Protein AF-A0A673GXU9-F1 (afdb_monomer_lite)

Structure (mmCIF, N/CA/C/O backbone):
data_AF-A0A673GXU9-F1
#
_entry.id   AF-A0A673GXU9-F1
#
loop_
_atom_site.group_PDB
_atom_site.id
_atom_site.type_symbol
_atom_site.label_atom_id
_atom_site.label_alt_id
_atom_site.label_comp_id
_atom_site.label_asym_id
_atom_site.label_entity_id
_atom_site.label_seq_id
_atom_site.pdbx_PDB_ins_code
_atom_site.Cartn_x
_atom_site.Cartn_y
_atom_site.Cartn_z
_atom_site.occupancy
_atom_site.B_iso_or_equiv
_atom_site.auth_seq_id
_atom_site.auth_comp_id
_atom_site.auth_asym_id
_atom_site.auth_atom_id
_atom_site.pdbx_PDB_model_num
ATOM 1 N N . MET A 1 1 ? -11.786 56.679 38.961 1.00 73.12 1 MET A N 1
ATOM 2 C CA . MET A 1 1 ? -10.477 55.995 38.884 1.00 73.12 1 MET A CA 1
ATOM 3 C C . MET A 1 1 ? -10.637 54.474 38.947 1.00 73.12 1 MET A C 1
ATOM 5 O O . MET A 1 1 ? -10.490 53.847 37.913 1.00 73.12 1 MET A O 1
ATOM 9 N N . LEU A 1 2 ? -11.051 53.875 40.074 1.00 77.88 2 LEU A N 1
ATOM 10 C CA . LEU A 1 2 ? -11.226 52.410 40.195 1.00 77.88 2 LEU A CA 1
ATOM 11 C C . LEU A 1 2 ? -12.174 51.793 39.146 1.00 77.88 2 LEU A C 1
ATOM 13 O O . LEU A 1 2 ? -11.865 50.764 38.560 1.00 77.88 2 LEU A O 1
ATOM 17 N N . GLN A 1 3 ? -13.306 52.445 38.867 1.00 79.56 3 GLN A N 1
ATOM 18 C CA . GLN A 1 3 ? -14.264 51.979 37.854 1.00 79.56 3 GLN A CA 1
ATOM 19 C C . GLN A 1 3 ? -13.670 51.924 36.438 1.00 79.56 3 GLN A C 1
ATOM 21 O O . GLN A 1 3 ? -14.044 51.054 35.662 1.00 79.56 3 GLN A O 1
ATOM 26 N N . GLN A 1 4 ? -12.727 52.815 36.118 1.00 81.62 4 GLN A N 1
ATOM 27 C CA . GLN A 1 4 ? -12.068 52.853 34.811 1.00 81.62 4 GLN A CA 1
ATOM 28 C C . GLN A 1 4 ? -11.072 51.694 34.667 1.00 81.62 4 GLN A C 1
ATOM 30 O O . GLN A 1 4 ? -11.097 50.987 33.670 1.00 81.62 4 GLN A O 1
ATOM 35 N N . ILE A 1 5 ? -10.312 51.393 35.725 1.00 83.75 5 ILE A N 1
ATOM 36 C CA . ILE A 1 5 ? -9.414 50.225 35.779 1.00 83.75 5 ILE A CA 1
ATOM 37 C C . ILE A 1 5 ? -10.197 48.906 35.669 1.00 83.75 5 ILE A C 1
ATOM 39 O O . ILE A 1 5 ? -9.748 47.976 35.008 1.00 83.75 5 ILE A O 1
ATOM 43 N N . LEU A 1 6 ? -11.382 48.809 36.281 1.00 82.19 6 LEU A N 1
ATOM 44 C CA . LEU A 1 6 ? -12.238 47.620 36.157 1.00 82.19 6 LEU A CA 1
ATOM 45 C C . LEU A 1 6 ? -12.873 47.488 34.763 1.00 82.19 6 LEU A C 1
ATOM 47 O O . LEU A 1 6 ? -13.145 46.372 34.326 1.00 82.19 6 LEU A O 1
ATOM 51 N N . ALA A 1 7 ? -13.094 48.597 34.051 1.00 83.00 7 ALA A N 1
ATOM 52 C CA . ALA A 1 7 ? -13.542 48.578 32.660 1.00 83.00 7 ALA A CA 1
ATOM 53 C C . ALA A 1 7 ? -12.416 48.113 31.716 1.00 83.00 7 ALA A C 1
ATOM 55 O O . ALA A 1 7 ? -12.618 47.188 30.923 1.00 83.00 7 ALA A O 1
ATOM 56 N N . ASP A 1 8 ? -11.218 48.671 31.876 1.00 83.88 8 ASP A N 1
ATOM 57 C CA . ASP A 1 8 ? -10.082 48.418 30.985 1.00 83.88 8 ASP A CA 1
ATOM 58 C C . ASP A 1 8 ? -9.282 47.160 31.373 1.00 83.88 8 ASP A C 1
ATOM 60 O O . ASP A 1 8 ? -8.508 46.638 30.574 1.00 83.88 8 ASP A O 1
ATOM 64 N N . MET A 1 9 ? -9.489 46.629 32.586 1.00 86.69 9 MET A N 1
ATOM 65 C CA . MET A 1 9 ? -8.759 45.495 33.174 1.00 86.69 9 MET A CA 1
ATOM 66 C C . MET A 1 9 ? -7.232 45.688 33.243 1.00 86.69 9 MET A C 1
ATOM 68 O O . MET A 1 9 ? -6.493 44.722 33.447 1.00 86.69 9 MET A O 1
ATOM 72 N N . TYR A 1 10 ? -6.763 46.929 33.119 1.00 85.75 10 TYR A N 1
ATOM 73 C CA . TYR A 1 10 ? -5.356 47.308 33.087 1.00 85.75 10 TYR A CA 1
ATOM 74 C C . TYR A 1 10 ? -5.085 48.446 34.075 1.00 85.75 10 TYR A C 1
ATOM 76 O O . TYR A 1 10 ? -5.893 49.364 34.216 1.00 85.75 10 TYR A O 1
ATOM 84 N N . ILE A 1 11 ? -3.941 48.380 34.758 1.00 86.50 11 ILE A N 1
ATOM 85 C CA . ILE A 1 11 ? -3.460 49.424 35.665 1.00 86.50 11 ILE A CA 1
ATOM 86 C C . ILE A 1 11 ? -1.994 49.734 35.363 1.00 86.50 11 ILE A C 1
ATOM 88 O O . ILE A 1 11 ? -1.182 48.822 35.195 1.00 86.50 11 ILE A O 1
ATOM 92 N N . GLU A 1 12 ? -1.659 51.022 35.303 1.00 87.00 12 GLU A N 1
ATOM 93 C CA . GLU A 1 12 ? -0.281 51.481 35.133 1.00 87.00 12 GLU A CA 1
ATOM 94 C C . GLU A 1 12 ? 0.564 51.130 36.375 1.00 87.00 12 GLU A C 1
ATOM 96 O O . GLU A 1 12 ? 0.100 51.296 37.509 1.00 87.00 12 GLU A O 1
ATOM 101 N N . PRO A 1 13 ? 1.807 50.649 36.197 1.00 84.62 13 PRO A N 1
ATOM 102 C CA . PRO A 1 13 ? 2.624 50.137 37.297 1.00 84.62 13 PRO A CA 1
ATOM 103 C C . PRO A 1 13 ? 2.975 51.209 38.339 1.00 84.62 13 PRO A C 1
ATOM 105 O O . PRO A 1 13 ? 3.024 50.896 39.526 1.00 84.62 13 PRO A O 1
ATOM 108 N N . GLU A 1 14 ? 3.156 52.466 37.927 1.00 83.69 14 GLU A N 1
ATOM 109 C CA . GLU A 1 14 ? 3.454 53.592 38.825 1.00 83.69 14 GLU A CA 1
ATOM 110 C C . GLU A 1 14 ? 2.279 53.854 39.786 1.00 83.69 14 GLU A C 1
ATOM 112 O O . GLU A 1 14 ? 2.455 53.835 41.005 1.00 83.69 14 GLU A O 1
ATOM 117 N N . LEU A 1 15 ? 1.052 53.918 39.255 1.00 81.62 15 LEU A N 1
ATOM 118 C CA . LEU A 1 15 ? -0.183 54.084 40.034 1.00 81.62 15 LEU A CA 1
ATOM 119 C C . LEU A 1 15 ? -0.487 52.892 40.948 1.00 81.62 15 LEU A C 1
ATOM 121 O O . LEU A 1 15 ? -1.069 53.056 42.021 1.00 81.62 15 LEU A O 1
ATOM 125 N N . LEU A 1 16 ? -0.093 51.680 40.545 1.00 83.25 16 LEU A N 1
ATOM 126 C CA . LEU A 1 16 ? -0.206 50.512 41.408 1.00 83.25 16 LEU A CA 1
ATOM 127 C C . LEU A 1 16 ? 0.744 50.632 42.604 1.00 83.25 16 LEU A C 1
ATOM 129 O O . LEU A 1 16 ? 0.350 50.273 43.707 1.00 83.25 16 LEU A O 1
ATOM 133 N N . THR A 1 17 ? 1.972 51.134 42.430 1.00 83.62 17 THR A N 1
ATOM 134 C CA . THR A 1 17 ? 2.951 51.216 43.531 1.00 83.62 17 THR A CA 1
ATOM 135 C C . THR A 1 17 ? 2.585 52.227 44.612 1.00 83.62 17 THR A C 1
ATOM 137 O O . THR A 1 17 ? 2.796 51.933 45.789 1.00 83.62 17 THR A O 1
ATOM 140 N N . GLU A 1 18 ? 1.971 53.345 44.227 1.00 85.88 18 GLU A N 1
ATOM 141 C CA . GLU A 1 18 ? 1.514 54.406 45.133 1.00 85.88 18 GLU A CA 1
ATOM 142 C C . GLU A 1 18 ? 0.301 53.997 45.985 1.00 85.88 18 GLU A C 1
ATOM 144 O O . GLU A 1 18 ? 0.006 54.621 47.005 1.00 85.88 18 GLU A O 1
ATOM 149 N N . LEU A 1 19 ? -0.400 52.931 45.589 1.00 84.06 19 LEU A N 1
ATOM 150 C CA . LEU A 1 19 ? -1.587 52.445 46.276 1.00 84.06 19 LEU A CA 1
ATOM 151 C C . LEU A 1 19 ? -1.219 51.665 47.554 1.00 84.06 19 LEU A C 1
ATOM 153 O O . LEU A 1 19 ? -0.296 50.842 47.559 1.00 84.06 19 LEU A O 1
ATOM 157 N N . ASN A 1 20 ? -1.969 51.884 48.641 1.00 89.44 20 ASN A N 1
ATOM 158 C CA . ASN A 1 20 ? -1.768 51.153 49.894 1.00 89.44 20 ASN A CA 1
ATOM 159 C C . ASN A 1 20 ? -2.029 49.643 49.705 1.00 89.44 20 ASN A C 1
ATOM 161 O O . ASN A 1 20 ? -2.822 49.243 48.851 1.00 89.44 20 ASN A O 1
ATOM 165 N N . GLU A 1 21 ? -1.407 48.793 50.522 1.00 88.56 21 GLU A N 1
ATOM 166 C CA . GLU A 1 21 ? -1.501 47.328 50.403 1.00 88.56 21 GLU A CA 1
ATOM 167 C C . GLU A 1 21 ? -2.952 46.820 50.501 1.00 88.56 21 GLU A C 1
ATOM 169 O O . GLU A 1 21 ? -3.392 46.006 49.693 1.00 88.56 21 GLU A O 1
ATOM 174 N N . GLU A 1 22 ? -3.750 47.383 51.409 1.00 87.81 22 GLU A N 1
ATOM 175 C CA . GLU A 1 22 ? -5.177 47.047 51.541 1.00 87.81 22 GLU A CA 1
ATOM 176 C C . GLU A 1 22 ? -5.980 47.403 50.279 1.00 87.81 22 GLU A C 1
ATOM 178 O O . GLU A 1 22 ? -6.849 46.656 49.827 1.00 87.81 22 GLU A O 1
ATOM 183 N N . GLN A 1 23 ? -5.664 48.542 49.665 1.00 86.31 23 GLN A N 1
ATOM 184 C CA . GLN A 1 23 ? -6.329 49.012 48.453 1.00 86.31 23 GLN A CA 1
ATOM 185 C C . GLN A 1 23 ? -5.932 48.166 47.231 1.00 86.31 23 GLN A C 1
ATOM 187 O O . GLN A 1 23 ? -6.786 47.892 46.385 1.00 86.31 23 GLN A O 1
ATOM 192 N N . LYS A 1 24 ? -4.680 47.688 47.162 1.00 89.19 24 LYS A N 1
ATOM 193 C CA . LYS A 1 24 ? -4.222 46.718 46.151 1.00 89.19 24 LYS A CA 1
ATOM 194 C C . LYS A 1 24 ? -4.979 45.401 46.260 1.00 89.19 24 LYS A C 1
ATOM 196 O O . LYS A 1 24 ? -5.466 44.889 45.255 1.00 89.19 24 LYS A O 1
ATOM 201 N N . GLN A 1 25 ? -5.127 44.875 47.475 1.00 87.44 25 GLN A N 1
ATOM 202 C CA . GLN A 1 25 ? -5.862 43.633 47.708 1.00 87.44 25 GLN A CA 1
ATOM 203 C C . GLN A 1 25 ? -7.318 43.757 47.244 1.00 87.44 25 GLN A C 1
ATOM 205 O O . GLN A 1 25 ? -7.781 42.931 46.456 1.00 87.44 25 GLN A O 1
ATOM 210 N N . ILE A 1 26 ? -8.018 44.826 47.642 1.00 89.31 26 ILE A N 1
ATOM 211 C CA . ILE A 1 26 ? -9.401 45.090 47.207 1.00 89.31 26 ILE A CA 1
ATOM 212 C C . ILE A 1 26 ? -9.492 45.206 45.678 1.00 89.31 26 ILE A C 1
ATOM 214 O O . ILE A 1 26 ? -10.404 44.637 45.072 1.00 89.31 26 ILE A O 1
ATOM 218 N N . LEU A 1 27 ? -8.547 45.907 45.044 1.00 88.38 27 LEU A N 1
ATOM 219 C CA . LEU A 1 27 ? -8.486 46.041 43.590 1.00 88.38 27 LEU A CA 1
ATOM 220 C C . LEU A 1 27 ? -8.347 44.676 42.904 1.00 88.38 27 LEU A C 1
ATOM 222 O O . LEU A 1 27 ? -9.126 44.378 41.999 1.00 88.38 27 LEU A O 1
ATOM 226 N N . PHE A 1 28 ? -7.413 43.827 43.343 1.00 89.75 28 PHE A N 1
ATOM 227 C CA . PHE A 1 28 ? -7.212 42.506 42.744 1.00 89.75 28 PHE A CA 1
ATOM 228 C C . PHE A 1 28 ? -8.422 41.591 42.923 1.00 89.75 28 PHE A C 1
ATOM 230 O O . PHE A 1 28 ? -8.793 40.895 41.976 1.00 89.75 28 PHE A O 1
ATOM 237 N N . PHE A 1 29 ? -9.087 41.627 44.082 1.00 91.56 29 PHE A N 1
ATOM 238 C CA . PHE A 1 29 ? -10.337 40.891 44.276 1.00 91.56 29 PHE A CA 1
ATOM 239 C C . PHE A 1 29 ? -11.414 41.348 43.291 1.00 91.56 29 PHE A C 1
ATOM 241 O O . PHE A 1 29 ? -12.020 40.517 42.616 1.00 91.56 29 PHE A O 1
ATOM 248 N N . LYS A 1 30 ? -11.601 42.662 43.131 1.00 90.19 30 LYS A N 1
ATOM 249 C CA . LYS A 1 30 ? -12.601 43.216 42.208 1.00 90.19 30 LYS A CA 1
ATOM 250 C C . LYS A 1 30 ? -12.268 42.949 40.741 1.00 90.19 30 LYS A C 1
ATOM 252 O O . LYS A 1 30 ? -13.157 42.604 39.970 1.00 90.19 30 LYS A O 1
ATOM 257 N N . MET A 1 31 ? -10.995 43.032 40.360 1.00 89.69 31 MET A N 1
ATOM 258 C CA . MET A 1 31 ? -10.537 42.654 39.020 1.00 89.69 31 MET A CA 1
ATOM 259 C C . MET A 1 31 ? -10.763 41.165 38.757 1.00 89.69 31 MET A C 1
ATOM 261 O O . MET A 1 31 ? -11.187 40.789 37.667 1.00 89.69 31 MET A O 1
ATOM 265 N N . ARG A 1 32 ? -10.519 40.305 39.750 1.00 93.06 32 ARG A N 1
ATOM 266 C CA . ARG A 1 32 ? -10.737 38.865 39.608 1.00 93.06 32 ARG A CA 1
ATOM 267 C C . ARG A 1 32 ? -12.217 38.521 39.464 1.00 93.06 32 ARG A C 1
ATOM 269 O O . ARG A 1 32 ? -12.562 37.710 38.607 1.00 93.06 32 ARG A O 1
ATOM 276 N N . GLU A 1 33 ? -13.081 39.145 40.261 1.00 90.81 33 GLU A N 1
ATOM 277 C CA . GLU A 1 33 ? -14.538 39.029 40.126 1.00 90.81 33 GLU A CA 1
ATOM 278 C C . GLU A 1 33 ? -14.998 39.449 38.726 1.00 90.81 33 GLU A C 1
ATOM 280 O O . GLU A 1 33 ? -15.754 38.722 38.083 1.00 90.81 33 GLU A O 1
ATOM 285 N N . GLU A 1 34 ? -14.487 40.570 38.217 1.00 90.62 34 GLU A N 1
ATOM 286 C CA . GLU A 1 34 ? -14.852 41.089 36.899 1.00 90.62 34 GLU A CA 1
ATOM 287 C C . GLU A 1 34 ? -14.339 40.198 35.753 1.00 90.62 34 GLU A C 1
ATOM 289 O O . GLU A 1 34 ? -15.069 39.955 34.791 1.00 90.62 34 GLU A O 1
ATOM 294 N N . GLN A 1 35 ? -13.139 39.614 35.870 1.00 90.62 35 GLN A N 1
ATOM 295 C CA . GLN A 1 35 ? -12.656 38.593 34.927 1.00 90.62 35 GLN A CA 1
ATOM 296 C C . GLN A 1 35 ? -13.589 37.387 34.874 1.00 90.62 35 GLN A C 1
ATOM 298 O O . GLN A 1 35 ? -13.930 36.925 33.786 1.00 90.62 35 GLN A O 1
ATOM 303 N N . ILE A 1 36 ? -13.998 36.875 36.039 1.00 93.38 36 ILE A N 1
ATOM 304 C CA . ILE A 1 36 ? -14.897 35.721 36.131 1.00 93.38 36 ILE A CA 1
ATOM 305 C C . ILE A 1 36 ? -16.269 36.083 35.564 1.00 93.38 36 ILE A C 1
ATOM 307 O O . ILE A 1 36 ? -16.845 35.283 34.832 1.00 93.38 36 ILE A O 1
ATOM 311 N N . ARG A 1 37 ? -16.778 37.287 35.846 1.00 94.38 37 ARG A N 1
ATOM 312 C CA . ARG A 1 37 ? -18.055 37.775 35.316 1.00 94.38 37 ARG A CA 1
ATOM 313 C C . ARG A 1 37 ? -18.035 37.856 33.785 1.00 94.38 37 ARG A C 1
ATOM 315 O O . ARG A 1 37 ? -18.897 37.257 33.154 1.00 94.38 37 ARG A O 1
ATOM 322 N N . ARG A 1 38 ? -17.026 38.509 33.190 1.00 92.06 38 ARG A N 1
ATOM 323 C CA . ARG A 1 38 ? -16.851 38.602 31.724 1.00 92.06 38 ARG A CA 1
ATOM 324 C C . ARG A 1 38 ? -16.590 37.253 31.068 1.00 92.06 38 ARG A C 1
ATOM 326 O O . ARG A 1 38 ? -16.969 37.041 29.922 1.00 92.06 38 ARG A O 1
ATOM 333 N N . TRP A 1 39 ? -15.878 36.359 31.750 1.00 92.00 39 TRP A N 1
ATOM 334 C CA . TRP A 1 39 ? -15.673 35.001 31.257 1.00 92.00 39 TRP A CA 1
ATOM 335 C C . TRP A 1 39 ? -16.997 34.236 31.227 1.00 92.00 39 TRP A C 1
ATOM 337 O O . TRP A 1 39 ? -17.358 33.750 30.166 1.00 92.00 39 TRP A O 1
ATOM 347 N N . ARG A 1 40 ? -17.767 34.231 32.323 1.00 92.00 40 ARG A N 1
ATOM 348 C CA . ARG A 1 40 ? -19.091 33.591 32.369 1.00 92.00 40 ARG A CA 1
ATOM 349 C C . ARG A 1 40 ? -20.050 34.159 31.329 1.00 92.00 40 ARG A C 1
ATOM 351 O O . ARG A 1 40 ? -20.730 33.387 30.680 1.00 92.00 40 ARG A O 1
ATOM 358 N N . GLU A 1 41 ? -20.076 35.478 31.155 1.00 90.31 41 GLU A N 1
ATOM 359 C CA . GLU A 1 41 ? -20.926 36.139 30.158 1.00 90.31 41 GLU A CA 1
ATOM 360 C C . GLU A 1 41 ? -20.564 35.720 28.724 1.00 90.31 41 GLU A C 1
ATOM 362 O O . GLU A 1 41 ? -21.450 35.444 27.917 1.00 90.31 41 GLU A O 1
ATOM 367 N N . ARG A 1 42 ? -19.266 35.593 28.418 1.00 91.06 42 ARG A N 1
ATOM 368 C CA . ARG A 1 42 ? -18.811 35.056 27.128 1.00 91.06 42 ARG A CA 1
ATOM 369 C C . ARG A 1 42 ? -19.129 33.572 26.961 1.00 91.06 42 ARG A C 1
ATOM 371 O O . ARG A 1 42 ? -19.535 33.197 25.873 1.00 91.06 42 ARG A O 1
ATOM 378 N N . GLU A 1 43 ? -18.980 32.752 28.001 1.00 90.00 43 GLU A N 1
ATOM 379 C CA . GLU A 1 43 ? -19.366 31.331 27.955 1.00 90.00 43 GLU A CA 1
ATOM 380 C C . GLU A 1 43 ? -20.865 31.180 27.691 1.00 90.00 43 GLU A C 1
ATOM 382 O O . GLU A 1 43 ? -21.252 30.421 26.813 1.00 90.00 43 GLU A O 1
ATOM 387 N N . THR A 1 44 ? -21.710 31.957 28.378 1.00 88.69 44 THR A N 1
ATOM 388 C CA . THR A 1 44 ? -23.162 31.923 28.154 1.00 88.69 44 THR A CA 1
ATOM 389 C C . THR A 1 44 ? -23.538 32.394 26.752 1.00 88.69 44 THR A C 1
ATOM 391 O O . THR A 1 44 ? -24.400 31.794 26.123 1.00 88.69 44 THR A O 1
ATOM 394 N N . GLN A 1 45 ? -22.872 33.431 26.229 1.00 87.31 45 GLN A N 1
ATOM 395 C CA . GLN A 1 45 ? -23.094 33.886 24.852 1.00 87.31 45 GLN A CA 1
ATOM 396 C C . GLN A 1 45 ? -22.656 32.830 23.837 1.00 87.31 45 GLN A C 1
ATOM 398 O O . GLN A 1 45 ? -23.370 32.586 22.873 1.00 87.31 45 GLN A O 1
ATOM 403 N N . LEU A 1 46 ? -21.520 32.171 24.066 1.00 82.00 46 LEU A N 1
ATOM 404 C CA . LEU A 1 46 ? -21.022 31.113 23.193 1.00 82.00 46 LEU A CA 1
ATOM 405 C C . LEU A 1 46 ? -21.943 29.885 23.227 1.00 82.00 46 LEU A C 1
ATOM 407 O O . LEU A 1 46 ? -22.238 29.330 22.177 1.00 82.00 46 LEU A O 1
ATOM 411 N N . GLU A 1 47 ? -22.479 29.513 24.391 1.00 80.75 47 GLU A N 1
ATOM 412 C CA . GLU A 1 47 ? -23.472 28.438 24.534 1.00 80.75 47 GLU A CA 1
ATOM 413 C C . GLU A 1 47 ? -24.792 28.773 23.809 1.00 80.75 47 GLU A C 1
ATOM 415 O O . GLU A 1 47 ? -25.358 27.930 23.107 1.00 80.75 47 GLU A O 1
ATOM 420 N N . GLU A 1 48 ? -25.268 30.020 23.903 1.00 82.06 48 GLU A N 1
ATOM 421 C CA . GLU A 1 48 ? -26.440 30.504 23.161 1.00 82.06 48 GLU A CA 1
ATOM 422 C C . GLU A 1 48 ? -26.193 30.557 21.641 1.00 82.06 48 GLU A C 1
ATOM 424 O O . GLU A 1 48 ? -27.059 30.156 20.855 1.00 82.06 48 GLU A O 1
ATOM 429 N N . GLU A 1 49 ? -25.010 31.004 21.210 1.00 78.06 49 GLU A N 1
ATOM 430 C CA . GLU A 1 49 ? -24.583 31.030 19.808 1.00 78.06 49 GLU A CA 1
ATOM 431 C C . GLU A 1 49 ? -24.418 29.619 19.233 1.00 78.06 49 GLU A C 1
ATOM 433 O O . GLU A 1 49 ? -24.868 29.367 18.114 1.00 78.06 49 GLU A O 1
ATOM 438 N N . GLU A 1 50 ? -23.843 28.676 19.981 1.00 69.94 50 GLU A N 1
ATOM 439 C CA . GLU A 1 50 ? -23.753 27.263 19.607 1.00 69.94 50 GLU A CA 1
ATOM 440 C C . GLU A 1 50 ? -25.149 26.640 19.491 1.00 69.94 50 GLU A C 1
ATOM 442 O O . GLU A 1 50 ? -25.469 26.016 18.474 1.00 69.94 50 GLU A O 1
ATOM 447 N N . ALA A 1 51 ? -26.034 26.883 20.462 1.00 70.94 51 ALA A N 1
ATOM 448 C CA . ALA A 1 51 ? -27.420 26.421 20.418 1.00 70.94 51 ALA A CA 1
ATOM 449 C C . ALA A 1 51 ? -28.211 27.021 19.237 1.00 70.94 51 ALA A C 1
ATOM 451 O O . ALA A 1 51 ? -29.080 26.354 18.658 1.00 70.94 51 ALA A O 1
ATOM 452 N N . ALA A 1 52 ? -27.913 28.262 18.844 1.00 67.00 52 ALA A N 1
ATOM 453 C CA . ALA A 1 52 ? -28.481 28.902 17.661 1.00 67.00 52 ALA A CA 1
ATOM 454 C C . ALA A 1 52 ? -27.872 28.357 16.353 1.00 67.00 52 ALA A C 1
ATOM 456 O O . ALA A 1 52 ? -28.597 28.110 15.383 1.00 67.00 52 ALA A O 1
ATOM 457 N N . HIS A 1 53 ? -26.563 28.094 16.323 1.00 55.03 53 HIS A N 1
ATOM 458 C CA . HIS A 1 53 ? -25.855 27.544 15.166 1.00 55.03 53 HIS A CA 1
ATOM 459 C C . HIS A 1 53 ? -26.224 26.086 14.863 1.00 55.03 53 HIS A C 1
ATOM 461 O O . HIS A 1 53 ? -26.298 25.726 13.682 1.00 55.03 53 HIS A O 1
ATOM 467 N N . VAL A 1 54 ? -26.564 25.285 15.881 1.00 54.06 54 VAL A N 1
ATOM 468 C CA . VAL A 1 54 ? -27.140 23.934 15.726 1.00 54.06 54 VAL A CA 1
ATOM 469 C C . VAL A 1 54 ? -28.450 23.963 14.922 1.00 54.06 54 VAL A C 1
ATOM 471 O O . VAL A 1 54 ? -28.759 23.005 14.214 1.00 54.06 54 VAL A O 1
ATOM 474 N N . LYS A 1 55 ? -29.208 25.069 14.951 1.00 55.03 55 LYS A N 1
ATOM 475 C CA . LYS A 1 55 ? -30.507 25.173 14.263 1.00 55.03 55 LYS A CA 1
ATOM 476 C C . LYS A 1 55 ? -30.427 25.629 12.802 1.00 55.03 55 LYS A C 1
ATOM 478 O O . LYS A 1 55 ? -31.388 25.409 12.071 1.00 55.03 55 LYS A O 1
ATOM 483 N N . VAL A 1 56 ? -29.328 26.250 12.349 1.00 54.41 56 VAL A N 1
ATOM 484 C CA . VAL A 1 56 ? -29.306 26.941 11.034 1.00 54.41 56 VAL A CA 1
ATOM 485 C C . VAL A 1 56 ? -28.171 26.511 10.091 1.00 54.41 56 VAL A C 1
ATOM 487 O O . VAL A 1 56 ? -28.196 26.865 8.915 1.00 54.41 56 VAL A O 1
ATOM 490 N N . LYS A 1 57 ? -27.201 25.685 10.498 1.00 50.28 57 LYS A N 1
ATOM 491 C CA . LYS A 1 57 ? -26.112 25.277 9.587 1.00 50.28 57 LYS A CA 1
ATOM 492 C C . LYS A 1 57 ? -25.875 23.771 9.561 1.00 50.28 57 LYS A C 1
ATOM 494 O O . LYS A 1 57 ? -24.938 23.263 10.163 1.00 50.28 57 LYS A O 1
ATOM 499 N N . LYS A 1 58 ? -26.629 23.072 8.705 1.00 51.78 58 LYS A N 1
ATOM 500 C CA . LYS A 1 58 ? -26.202 21.784 8.131 1.00 51.78 58 LYS A CA 1
ATOM 501 C C . LYS A 1 58 ? -25.121 22.034 7.067 1.00 51.78 58 LYS A C 1
ATOM 503 O O . LYS A 1 58 ? -25.304 21.753 5.888 1.00 51.78 58 LYS A O 1
ATOM 508 N N . VAL A 1 59 ? -23.997 22.616 7.483 1.00 51.50 59 VAL A N 1
ATOM 509 C CA . VAL A 1 59 ? -22.723 22.413 6.784 1.00 51.50 59 VAL A CA 1
ATOM 510 C C . VAL A 1 59 ? -22.374 20.952 7.035 1.00 51.50 59 VAL A C 1
ATOM 512 O O . VAL A 1 59 ? -22.629 20.463 8.130 1.00 51.50 59 VAL A O 1
ATOM 515 N N . SER A 1 60 ? -21.901 20.237 6.019 1.00 58.38 60 SER A N 1
ATOM 516 C CA . SER A 1 60 ? -21.698 18.783 6.000 1.00 58.38 60 SER A CA 1
ATOM 517 C C . SER A 1 60 ? -20.797 18.265 7.136 1.00 58.38 60 SER A C 1
ATOM 519 O O . SER A 1 60 ? -19.631 17.933 6.929 1.00 58.38 60 SER A O 1
ATOM 521 N N . GLY A 1 61 ? -21.344 18.184 8.345 1.00 59.44 61 GLY A N 1
ATOM 522 C CA . GLY A 1 61 ? -20.804 17.452 9.471 1.00 59.44 61 GLY A CA 1
ATOM 523 C C . GLY A 1 61 ? -21.168 15.997 9.256 1.00 59.44 61 GLY A C 1
ATOM 524 O O . GLY A 1 61 ? -22.348 15.644 9.206 1.00 59.44 61 GLY A O 1
ATOM 525 N N . LYS A 1 62 ? -20.156 15.158 9.051 1.00 69.88 62 LYS A N 1
ATOM 526 C CA . LYS A 1 62 ? -20.316 13.706 8.971 1.00 69.88 62 LYS A CA 1
ATOM 527 C C . LYS A 1 62 ? -21.111 13.265 10.202 1.00 69.88 62 LYS A C 1
ATOM 529 O O . LYS A 1 62 ? -20.617 13.355 11.319 1.00 69.88 62 LYS A O 1
ATOM 534 N N . THR A 1 63 ? -22.362 12.874 9.992 1.00 73.31 63 THR A N 1
ATOM 535 C CA . THR A 1 63 ? -23.250 12.401 11.053 1.00 73.31 63 THR A CA 1
ATOM 536 C C . THR A 1 63 ? -23.193 10.884 11.021 1.00 73.31 63 THR A C 1
ATOM 538 O O . THR A 1 63 ? -23.430 10.291 9.969 1.00 73.31 63 THR A O 1
ATOM 541 N N . VAL A 1 64 ? -22.832 10.257 12.138 1.00 77.38 64 VAL A N 1
ATOM 542 C CA . VAL A 1 64 ? -22.788 8.795 12.245 1.00 77.38 64 VAL A CA 1
ATOM 543 C C . VAL A 1 64 ? -24.189 8.312 12.602 1.00 77.38 64 VAL A C 1
ATOM 545 O O . VAL A 1 64 ? -24.665 8.548 13.709 1.00 77.38 64 VAL A O 1
ATOM 548 N N . SER A 1 65 ? -24.868 7.677 11.649 1.00 79.38 65 SER A N 1
ATOM 549 C CA . SER A 1 65 ? -26.130 6.975 11.884 1.00 79.38 65 SER A CA 1
ATOM 550 C C . SER A 1 65 ? -25.862 5.485 12.058 1.00 79.38 65 SER A C 1
ATOM 552 O O . SER A 1 65 ? -25.304 4.851 11.161 1.00 79.38 65 SER A O 1
ATOM 554 N N . TRP A 1 66 ? -26.279 4.927 13.189 1.00 86.19 66 TRP A N 1
ATOM 555 C CA . TRP A 1 66 ? -26.205 3.492 13.440 1.00 86.19 66 TRP A CA 1
ATOM 556 C C . TRP A 1 66 ? -27.268 2.767 12.617 1.00 86.19 66 TRP A C 1
ATOM 558 O O . TRP A 1 66 ? -28.420 3.203 12.569 1.00 86.19 66 TRP A O 1
ATOM 568 N N . MET A 1 67 ? -26.888 1.665 11.971 1.00 85.50 67 MET A N 1
ATOM 569 C CA . MET A 1 67 ? -27.873 0.755 11.395 1.00 85.50 67 MET A CA 1
ATOM 570 C C . MET A 1 67 ? -28.588 0.040 12.535 1.00 85.50 67 MET A C 1
ATOM 572 O O . MET A 1 67 ? -27.949 -0.389 13.495 1.00 85.50 67 MET A O 1
ATOM 576 N N . LYS A 1 68 ? -29.909 -0.061 12.433 1.00 90.62 68 LYS A N 1
ATOM 577 C CA . LYS A 1 68 ? -30.734 -0.808 13.377 1.00 90.62 68 LYS A CA 1
ATOM 578 C C . LYS A 1 68 ? -31.218 -2.100 12.731 1.00 90.62 68 LYS A C 1
ATOM 580 O O . LYS A 1 68 ? -31.525 -2.106 11.539 1.00 90.62 68 LYS A O 1
ATOM 585 N N . GLY A 1 69 ? -31.254 -3.175 13.507 1.00 88.44 69 GLY A N 1
ATOM 586 C CA . GLY A 1 69 ? -31.839 -4.448 13.107 1.00 88.44 69 GLY A CA 1
ATOM 587 C C . GLY A 1 69 ? -33.369 -4.403 13.097 1.00 88.44 69 GLY A C 1
ATOM 588 O O . GLY A 1 69 ? -33.987 -3.375 13.376 1.00 88.44 69 GLY A O 1
ATOM 589 N N . LEU A 1 70 ? -33.987 -5.546 12.797 1.00 87.19 70 LEU A N 1
ATOM 590 C CA . LEU A 1 70 ? -35.448 -5.710 12.844 1.00 87.19 70 LEU A CA 1
ATOM 591 C C . LEU A 1 70 ? -36.017 -5.527 14.260 1.00 87.19 70 LEU A C 1
ATOM 593 O O . LEU A 1 70 ? -37.174 -5.143 14.405 1.00 87.19 70 LEU A O 1
ATOM 597 N N . ASP A 1 71 ? -35.182 -5.741 15.274 1.00 90.25 71 ASP A N 1
ATOM 598 C CA . ASP A 1 71 ? -35.532 -5.635 16.691 1.00 90.25 71 ASP A CA 1
ATOM 599 C C . ASP A 1 71 ? -35.394 -4.196 17.245 1.00 90.25 71 ASP A C 1
ATOM 601 O O . ASP A 1 71 ? -35.492 -3.985 18.446 1.00 90.25 71 ASP A O 1
ATOM 605 N N . ASP A 1 72 ? -35.150 -3.196 16.382 1.00 86.31 72 ASP A N 1
ATOM 606 C CA . ASP A 1 72 ? -34.843 -1.784 16.717 1.00 86.31 72 ASP A CA 1
ATOM 607 C C . ASP A 1 72 ? -33.555 -1.569 17.553 1.00 86.31 72 ASP A C 1
ATOM 609 O O . ASP A 1 72 ? -33.209 -0.434 17.902 1.00 86.31 72 ASP A O 1
ATOM 613 N N . ASP A 1 73 ? -32.793 -2.643 17.775 1.00 87.44 73 ASP A N 1
ATOM 614 C CA . ASP A 1 73 ? -31.453 -2.646 18.363 1.00 87.44 73 ASP A CA 1
ATOM 615 C C . ASP A 1 73 ? -30.355 -2.347 17.331 1.00 87.44 73 ASP A C 1
ATOM 617 O O . ASP A 1 73 ? -30.540 -2.482 16.119 1.00 87.44 73 ASP A O 1
ATOM 621 N N . VAL A 1 74 ? -29.177 -1.927 17.803 1.00 90.12 74 VAL A N 1
ATOM 622 C CA . VAL A 1 74 ? -28.028 -1.603 16.941 1.00 90.12 74 VAL A CA 1
ATOM 623 C C . VAL A 1 74 ? -27.535 -2.859 16.218 1.00 90.12 74 VAL A C 1
ATOM 625 O O . VAL A 1 74 ? -27.165 -3.847 16.847 1.00 90.12 74 VAL A O 1
ATOM 628 N N . TRP A 1 75 ? -27.482 -2.803 14.887 1.00 88.31 75 TRP A N 1
ATOM 629 C CA . TRP A 1 75 ? -26.937 -3.878 14.067 1.00 88.31 75 TRP A CA 1
ATOM 630 C C . TRP A 1 75 ? -25.408 -3.862 14.119 1.00 88.31 75 TRP A C 1
ATOM 632 O O . TRP A 1 75 ? -24.770 -2.866 13.764 1.00 88.31 75 TRP A O 1
ATOM 642 N N . VAL A 1 76 ? -24.825 -4.978 14.553 1.00 85.50 76 VAL A N 1
ATOM 643 C CA . VAL A 1 76 ? -23.378 -5.187 14.632 1.00 85.50 76 VAL A CA 1
ATOM 644 C C . VAL A 1 76 ? -23.009 -6.326 13.691 1.00 85.50 76 VAL A C 1
ATOM 646 O O . VAL A 1 76 ? -23.544 -7.426 13.805 1.00 85.50 76 VAL A O 1
ATOM 649 N N . TRP A 1 77 ? -22.084 -6.062 12.770 1.00 83.56 77 TRP A N 1
ATOM 650 C CA . TRP A 1 77 ? -21.464 -7.091 11.943 1.00 83.56 77 TRP A CA 1
ATOM 651 C C . TRP A 1 77 ? -20.016 -7.273 12.380 1.00 83.56 77 TRP A C 1
ATOM 653 O O . TRP A 1 77 ? -19.238 -6.315 12.401 1.00 83.56 77 TRP A O 1
ATOM 663 N N . VAL A 1 78 ? -19.668 -8.504 12.740 1.00 84.38 78 VAL A N 1
ATOM 664 C CA . VAL A 1 78 ? -18.304 -8.886 13.097 1.00 84.38 78 VAL A CA 1
ATOM 665 C C . VAL A 1 78 ? -17.667 -9.532 11.872 1.00 84.38 78 VAL A C 1
ATOM 667 O O . VAL A 1 78 ? -18.136 -10.560 11.384 1.00 84.38 78 VAL A O 1
ATOM 670 N N . MET A 1 79 ? -16.603 -8.910 11.354 1.00 79.38 79 MET A N 1
ATOM 671 C CA . MET A 1 79 ? -15.878 -9.440 10.198 1.00 79.38 79 MET A CA 1
ATOM 672 C C . MET A 1 79 ? -15.363 -10.853 10.478 1.00 79.38 79 MET A C 1
ATOM 674 O O . MET A 1 79 ? -14.541 -11.048 11.371 1.00 79.38 79 MET A O 1
ATOM 678 N N . GLY A 1 80 ? -15.795 -11.810 9.656 1.00 79.69 80 GLY A N 1
ATOM 679 C CA . GLY A 1 80 ? -15.319 -13.193 9.693 1.00 79.69 80 GLY A CA 1
ATOM 680 C C . GLY A 1 80 ? -16.063 -14.130 10.644 1.00 79.69 80 GLY A C 1
ATOM 681 O O . GLY A 1 80 ? -15.658 -15.284 10.755 1.00 79.69 80 GLY A O 1
ATOM 682 N N . GLU A 1 81 ? -17.142 -13.680 11.293 1.00 84.56 81 GLU A N 1
ATOM 683 C CA . GLU A 1 81 ? -18.062 -14.568 12.028 1.00 84.56 81 GLU A CA 1
ATOM 684 C C . GLU A 1 81 ? -19.217 -15.085 11.154 1.00 84.56 81 GLU A C 1
ATOM 686 O O . GLU A 1 81 ? -19.843 -16.095 11.482 1.00 84.56 81 GLU A O 1
ATOM 691 N N . HIS A 1 82 ? -19.512 -14.422 10.030 1.00 85.88 82 HIS A N 1
ATOM 692 C CA . HIS A 1 82 ? -20.568 -14.868 9.125 1.00 85.88 82 HIS A CA 1
ATOM 693 C C . HIS A 1 82 ? -20.132 -16.129 8.351 1.00 85.88 82 HIS A C 1
ATOM 695 O O . HIS A 1 82 ? -18.991 -16.188 7.892 1.00 85.88 82 HIS A O 1
ATOM 701 N N . PRO A 1 83 ? -21.025 -17.110 8.112 1.00 84.31 83 PRO A N 1
ATOM 702 C CA . PRO A 1 83 ? -20.684 -18.358 7.416 1.00 84.31 83 PRO A CA 1
ATOM 703 C C . PRO A 1 83 ? -20.119 -18.181 5.999 1.00 84.31 83 PRO A C 1
ATOM 705 O O . PRO A 1 83 ? -19.430 -19.064 5.493 1.00 84.31 83 PRO A O 1
ATOM 708 N N . GLU A 1 84 ? -20.444 -17.066 5.346 1.00 85.69 84 GLU A N 1
ATOM 709 C CA . GLU A 1 84 ? -19.979 -16.737 3.991 1.00 85.69 84 GLU A CA 1
ATOM 710 C C . GLU A 1 84 ? -18.705 -15.875 3.982 1.00 85.69 84 GLU A C 1
ATOM 712 O O . GLU A 1 84 ? -18.092 -15.695 2.928 1.00 85.69 84 GLU A O 1
ATOM 717 N N . ASP A 1 85 ? -18.289 -15.358 5.141 1.00 87.69 85 ASP A N 1
ATOM 718 C CA . ASP A 1 85 ? -17.121 -14.494 5.254 1.00 87.69 85 ASP A CA 1
ATOM 719 C C . ASP A 1 85 ? -15.847 -15.303 5.507 1.00 87.69 85 ASP A C 1
ATOM 721 O O . ASP A 1 85 ? -15.838 -16.369 6.123 1.00 87.69 85 ASP A O 1
ATOM 725 N N . LYS A 1 86 ? -14.719 -14.762 5.043 1.00 88.38 86 LYS A N 1
ATOM 726 C CA . LYS A 1 86 ? -13.403 -15.291 5.413 1.00 88.38 86 LYS A CA 1
ATOM 727 C C . LYS A 1 86 ? -13.119 -14.949 6.876 1.00 88.38 86 LYS A C 1
ATOM 729 O O . LYS A 1 86 ? -13.448 -13.838 7.293 1.00 88.38 86 LYS A O 1
ATOM 734 N N . PRO A 1 87 ? -12.440 -15.828 7.633 1.00 91.62 87 PRO A N 1
ATOM 735 C CA . PRO A 1 87 ? -12.039 -15.499 8.992 1.00 91.62 87 PRO A CA 1
ATOM 736 C C . PRO A 1 87 ? -11.127 -14.269 8.987 1.00 91.62 87 PRO A C 1
ATOM 738 O O . PRO A 1 87 ? -10.343 -14.066 8.051 1.00 91.62 87 PRO A O 1
ATOM 741 N N . TYR A 1 88 ? -11.215 -13.468 10.049 1.00 87.44 88 TYR A N 1
ATOM 742 C CA . TYR A 1 88 ? -10.475 -12.213 10.190 1.00 87.44 88 TYR A CA 1
ATOM 743 C C . TYR A 1 88 ? -8.975 -12.379 9.907 1.00 87.44 88 TYR A C 1
ATOM 745 O O . TYR A 1 88 ? -8.403 -11.621 9.122 1.00 87.44 88 TYR A O 1
ATOM 753 N N . ASP A 1 89 ? -8.363 -13.435 10.444 1.00 88.50 89 ASP A N 1
ATOM 754 C CA . ASP A 1 89 ? -6.937 -13.716 10.263 1.00 88.50 89 ASP A CA 1
ATOM 755 C C . ASP A 1 89 ? -6.558 -13.892 8.788 1.00 88.50 89 ASP A C 1
ATOM 757 O O . ASP A 1 89 ? -5.541 -13.365 8.334 1.00 88.50 89 ASP A O 1
ATOM 761 N N . GLN A 1 90 ? -7.409 -14.557 7.999 1.00 90.31 90 GLN A N 1
ATOM 762 C CA . GLN A 1 90 ? -7.174 -14.756 6.569 1.00 90.31 90 GLN A CA 1
ATOM 763 C C . GLN A 1 90 ? -7.355 -13.457 5.772 1.00 90.31 90 GLN A C 1
ATOM 765 O O . GLN A 1 90 ? -6.662 -13.243 4.774 1.00 90.31 90 GLN A O 1
ATOM 770 N N . ILE A 1 91 ? -8.264 -12.578 6.203 1.00 90.44 91 ILE A N 1
ATOM 771 C CA . ILE A 1 91 ? -8.427 -11.242 5.616 1.00 90.44 91 ILE A CA 1
ATOM 772 C C . ILE A 1 91 ? -7.169 -10.411 5.887 1.00 90.44 91 ILE A C 1
ATOM 774 O O . ILE A 1 91 ? -6.602 -9.840 4.953 1.00 90.44 91 ILE A O 1
ATOM 778 N N . CYS A 1 92 ? -6.685 -10.388 7.131 1.00 89.81 92 CYS A N 1
ATOM 779 C CA . CYS A 1 92 ? -5.452 -9.695 7.501 1.00 89.81 92 CYS A CA 1
ATOM 780 C C . CYS A 1 92 ? -4.236 -10.224 6.730 1.00 89.81 92 CYS A C 1
ATOM 782 O O . CYS A 1 92 ? -3.477 -9.429 6.170 1.00 89.81 92 CYS A O 1
ATOM 784 N N . ASP A 1 93 ? -4.085 -11.548 6.640 1.00 92.31 93 ASP A N 1
ATOM 785 C CA . ASP A 1 93 ? -3.040 -12.196 5.843 1.00 92.31 93 ASP A CA 1
ATOM 786 C C . ASP A 1 93 ? -3.108 -11.784 4.365 1.00 92.31 93 ASP A C 1
ATOM 788 O O . ASP A 1 93 ? -2.080 -11.447 3.769 1.00 92.31 93 ASP A O 1
ATOM 792 N N . GLY A 1 94 ? -4.312 -11.731 3.785 1.00 93.25 94 GLY A N 1
ATOM 793 C CA . GLY A 1 94 ? -4.532 -11.256 2.419 1.00 93.25 94 GLY A CA 1
ATOM 794 C C . GLY A 1 94 ? -4.107 -9.800 2.217 1.00 93.25 94 GLY A C 1
ATOM 795 O O . GLY A 1 94 ? -3.357 -9.503 1.286 1.00 93.25 94 GLY A O 1
ATOM 796 N N . VAL A 1 95 ? -4.513 -8.903 3.120 1.00 93.69 95 VAL A N 1
ATOM 797 C CA . VAL A 1 95 ? -4.161 -7.472 3.067 1.00 93.69 95 VAL A CA 1
ATOM 798 C C . VAL A 1 95 ? -2.649 -7.265 3.185 1.00 93.69 95 VAL A C 1
ATOM 800 O O . VAL A 1 95 ? -2.073 -6.437 2.475 1.00 93.69 95 VAL A O 1
ATOM 803 N N . MET A 1 96 ? -1.971 -8.025 4.049 1.00 93.44 96 MET A N 1
ATOM 804 C CA . MET A 1 96 ? -0.512 -7.963 4.166 1.00 93.44 96 MET A CA 1
ATOM 805 C C . MET A 1 96 ? 0.187 -8.485 2.912 1.00 93.44 96 MET A C 1
ATOM 807 O O . MET A 1 96 ? 1.142 -7.860 2.448 1.00 93.44 96 MET A O 1
ATOM 811 N N . ALA A 1 97 ? -0.288 -9.593 2.337 1.00 95.31 97 ALA A N 1
ATOM 812 C CA . ALA A 1 97 ? 0.262 -10.148 1.104 1.00 95.31 97 ALA A CA 1
ATOM 813 C C . ALA A 1 97 ? 0.092 -9.190 -0.087 1.00 95.31 97 ALA A C 1
ATOM 815 O O . ALA A 1 97 ? 1.020 -9.031 -0.886 1.00 95.31 97 ALA A O 1
ATOM 816 N N . GLU A 1 98 ? -1.058 -8.521 -0.190 1.00 95.81 98 GLU A N 1
ATOM 817 C CA . GLU A 1 98 ? -1.323 -7.502 -1.208 1.00 95.81 98 GLU A CA 1
ATOM 818 C C . GLU A 1 98 ? -0.429 -6.274 -1.013 1.00 95.81 98 GLU A C 1
ATOM 820 O O . GLU A 1 98 ? 0.233 -5.832 -1.955 1.00 95.81 98 GLU A O 1
ATOM 825 N N . ARG A 1 99 ? -0.317 -5.766 0.222 1.00 95.19 99 ARG A N 1
ATOM 826 C CA . ARG A 1 99 ? 0.577 -4.646 0.545 1.00 95.19 99 ARG A CA 1
ATOM 827 C C . ARG A 1 99 ? 2.033 -4.976 0.212 1.00 95.19 99 ARG A C 1
ATOM 829 O O . ARG A 1 99 ? 2.720 -4.143 -0.378 1.00 95.19 99 ARG A O 1
ATOM 836 N N . ALA A 1 100 ? 2.492 -6.178 0.556 1.00 95.62 100 ALA A N 1
ATOM 837 C CA . ALA A 1 100 ? 3.839 -6.639 0.241 1.00 95.62 100 ALA A CA 1
ATOM 838 C C . ALA A 1 100 ? 4.073 -6.742 -1.273 1.00 95.62 100 ALA A C 1
ATOM 840 O O . ALA A 1 100 ? 5.115 -6.308 -1.761 1.00 95.62 100 ALA A O 1
ATOM 841 N N . ALA A 1 101 ? 3.094 -7.256 -2.025 1.00 95.06 101 ALA A N 1
ATOM 842 C CA . ALA A 1 101 ? 3.157 -7.324 -3.483 1.00 95.06 101 ALA A CA 1
ATOM 843 C C . ALA A 1 101 ? 3.241 -5.931 -4.120 1.00 95.06 101 ALA A C 1
ATOM 845 O O . ALA A 1 101 ? 4.125 -5.690 -4.936 1.00 95.06 101 ALA A O 1
ATOM 846 N N . LEU A 1 102 ? 2.363 -5.009 -3.719 1.00 96.25 102 LEU A N 1
ATOM 847 C CA . LEU A 1 102 ? 2.314 -3.657 -4.275 1.00 96.25 102 LEU A CA 1
ATOM 848 C C . LEU A 1 102 ? 3.597 -2.869 -3.975 1.00 96.25 102 LEU A C 1
ATOM 850 O O . LEU A 1 102 ? 4.106 -2.142 -4.827 1.00 96.25 102 LEU A O 1
ATOM 854 N N . GLN A 1 103 ? 4.135 -3.018 -2.764 1.00 93.44 103 GLN A N 1
ATOM 855 C CA . GLN A 1 103 ? 5.400 -2.402 -2.371 1.00 93.44 103 GLN A CA 1
ATOM 856 C C . GLN A 1 103 ? 6.566 -2.963 -3.202 1.00 93.44 103 GLN A C 1
ATOM 858 O O . GLN A 1 103 ? 7.333 -2.186 -3.772 1.00 93.44 103 GLN A O 1
ATOM 863 N N . ALA A 1 104 ? 6.658 -4.291 -3.335 1.00 95.44 104 ALA A N 1
ATOM 864 C CA . ALA A 1 104 ? 7.689 -4.941 -4.140 1.00 95.44 104 ALA A CA 1
ATOM 865 C C . ALA A 1 104 ? 7.608 -4.543 -5.622 1.00 95.44 104 ALA A C 1
ATOM 867 O O . ALA A 1 104 ? 8.637 -4.252 -6.223 1.00 95.44 104 ALA A O 1
ATOM 868 N N . GLN A 1 105 ? 6.401 -4.443 -6.188 1.00 92.69 105 GLN A N 1
ATOM 869 C CA . GLN A 1 105 ? 6.185 -3.973 -7.560 1.00 92.69 105 GLN A CA 1
ATOM 870 C C . GLN A 1 105 ? 6.683 -2.541 -7.759 1.00 92.69 105 GLN A C 1
ATOM 872 O O . GLN A 1 105 ? 7.449 -2.285 -8.681 1.00 92.69 105 GLN A O 1
ATOM 877 N N . ARG A 1 106 ? 6.335 -1.613 -6.860 1.00 95.00 106 ARG A N 1
ATOM 878 C CA . ARG A 1 106 ? 6.805 -0.216 -6.935 1.00 95.00 106 ARG A CA 1
ATOM 879 C C . ARG A 1 106 ? 8.326 -0.100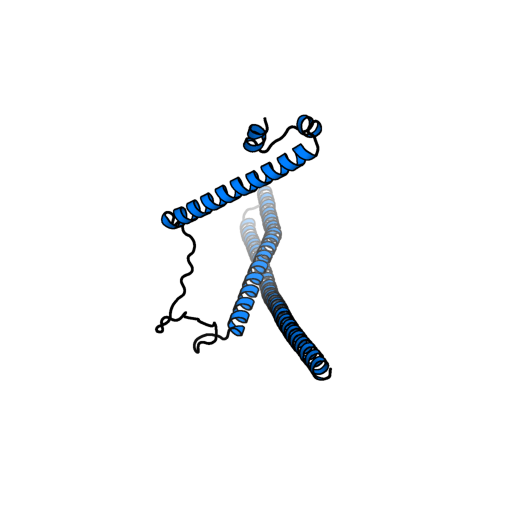 -6.853 1.00 95.00 106 ARG A C 1
ATOM 881 O O . ARG A 1 106 ? 8.921 0.765 -7.494 1.00 95.00 106 ARG A O 1
ATOM 888 N N . GLU A 1 107 ? 8.969 -0.920 -6.026 1.00 92.88 107 GLU A N 1
ATOM 889 C CA . GLU A 1 107 ? 10.432 -0.964 -5.927 1.00 92.88 107 GLU A CA 1
ATOM 890 C C . GLU A 1 107 ? 11.064 -1.587 -7.178 1.00 92.88 107 GLU A C 1
ATOM 892 O O . GLU A 1 107 ? 12.039 -1.047 -7.707 1.00 92.88 107 GLU A O 1
ATOM 897 N N . ALA A 1 108 ? 10.469 -2.665 -7.690 1.00 93.00 108 ALA A N 1
ATOM 898 C CA . ALA A 1 108 ? 10.884 -3.334 -8.913 1.00 93.00 108 ALA A CA 1
ATOM 899 C C . ALA A 1 108 ? 10.758 -2.412 -10.132 1.00 93.00 108 ALA A C 1
ATOM 901 O O . ALA A 1 108 ? 11.707 -2.312 -10.897 1.00 93.00 108 ALA A O 1
ATOM 902 N N . GLU A 1 109 ? 9.661 -1.672 -10.290 1.00 92.12 109 GLU A N 1
ATOM 903 C CA . GLU A 1 109 ? 9.470 -0.686 -11.363 1.00 92.12 109 GLU A CA 1
ATOM 904 C C . GLU A 1 109 ? 10.545 0.404 -11.343 1.00 92.12 109 GLU A C 1
ATOM 906 O O . GLU A 1 109 ? 11.143 0.716 -12.373 1.00 92.12 109 GLU A O 1
ATOM 911 N N . LYS A 1 110 ? 10.868 0.942 -10.159 1.00 93.69 110 LYS A N 1
ATOM 912 C CA . LYS A 1 110 ? 11.968 1.910 -10.008 1.00 93.69 110 LYS A CA 1
ATOM 913 C C . LYS A 1 110 ? 13.311 1.308 -10.411 1.00 93.69 110 LYS A C 1
ATOM 915 O O . LYS A 1 110 ? 14.150 2.008 -10.977 1.00 93.69 110 LYS A O 1
ATOM 920 N N . LEU A 1 111 ? 13.539 0.035 -10.094 1.00 90.94 111 LEU A N 1
ATOM 921 C CA . LEU A 1 111 ? 14.758 -0.670 -10.474 1.00 90.94 111 LEU A CA 1
ATOM 9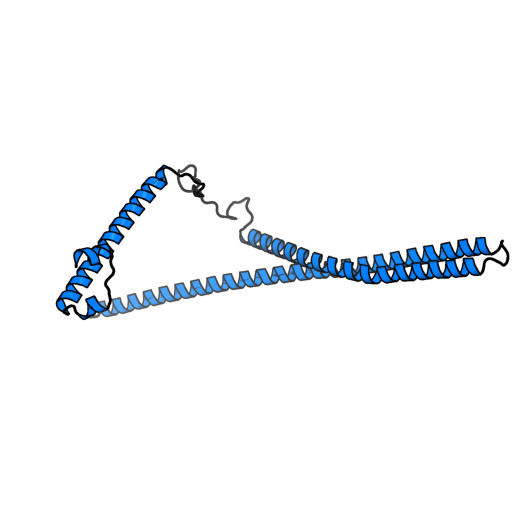22 C C . LEU A 1 111 ? 14.790 -0.968 -11.984 1.00 90.94 111 LEU A C 1
ATOM 924 O O . LEU A 1 111 ? 15.837 -0.765 -12.595 1.00 90.94 111 LEU A O 1
ATOM 928 N N . ARG A 1 112 ? 13.655 -1.343 -12.595 1.00 90.25 112 ARG A N 1
ATOM 929 C CA . ARG A 1 112 ? 13.500 -1.525 -14.051 1.00 90.25 112 ARG A CA 1
ATOM 930 C C . ARG A 1 112 ? 13.837 -0.241 -14.787 1.00 90.25 112 ARG A C 1
ATOM 932 O O . ARG A 1 112 ? 14.714 -0.265 -15.638 1.00 90.25 112 ARG A O 1
ATOM 939 N N . ALA A 1 113 ? 13.247 0.884 -14.387 1.00 93.06 113 ALA A N 1
ATOM 940 C CA . ALA A 1 113 ? 13.505 2.180 -15.013 1.00 93.06 113 ALA A CA 1
ATOM 941 C C . ALA A 1 113 ? 14.991 2.582 -14.946 1.00 93.06 113 ALA A C 1
ATOM 943 O O . ALA A 1 113 ? 15.544 3.109 -15.907 1.00 93.06 113 ALA A O 1
ATOM 944 N N . LYS A 1 114 ? 15.670 2.301 -13.824 1.00 91.88 114 LYS A N 1
ATOM 945 C CA . LYS A 1 114 ? 17.116 2.545 -13.693 1.00 91.88 114 LYS A CA 1
ATOM 946 C C . LYS A 1 114 ? 17.941 1.648 -14.614 1.00 91.88 114 LYS A C 1
ATOM 948 O O . LYS A 1 114 ? 18.857 2.145 -15.261 1.00 91.88 114 LYS A O 1
ATOM 953 N N . LYS A 1 115 ? 17.626 0.351 -14.658 1.00 88.69 115 LYS A N 1
ATOM 954 C CA . LYS A 1 115 ? 18.317 -0.634 -15.501 1.00 88.69 115 LYS A CA 1
ATOM 955 C C . LYS A 1 115 ? 18.105 -0.349 -16.984 1.00 88.69 115 LYS A C 1
ATOM 957 O O . LYS A 1 115 ? 19.059 -0.399 -17.743 1.00 88.69 115 LYS A O 1
ATOM 962 N N . GLU A 1 116 ? 16.894 0.016 -17.383 1.00 87.00 116 GLU A N 1
ATOM 963 C CA . GLU A 1 116 ? 16.582 0.411 -18.755 1.00 87.00 116 GLU A CA 1
ATOM 964 C C . GLU A 1 116 ? 17.331 1.684 -19.155 1.00 87.00 116 GLU A C 1
ATOM 966 O O . GLU A 1 116 ? 17.950 1.705 -20.209 1.00 87.00 116 GLU A O 1
ATOM 971 N N . ALA A 1 117 ? 17.394 2.700 -18.289 1.00 90.12 117 ALA A N 1
ATOM 972 C CA . ALA A 1 117 ? 18.193 3.898 -18.552 1.00 90.12 117 ALA A CA 1
ATOM 973 C C . ALA A 1 117 ? 19.708 3.618 -18.623 1.00 90.12 117 ALA A C 1
ATOM 975 O O . ALA A 1 117 ? 20.435 4.318 -19.326 1.00 90.12 117 ALA A O 1
ATOM 976 N N . GLU A 1 118 ? 20.209 2.632 -17.876 1.00 89.19 118 GLU A N 1
ATOM 977 C CA . GLU A 1 118 ? 21.605 2.182 -17.944 1.00 89.19 118 GLU A CA 1
ATOM 978 C C . GLU A 1 118 ? 21.888 1.427 -19.250 1.00 89.19 118 GLU A C 1
ATOM 980 O O . GLU A 1 118 ? 22.887 1.712 -19.911 1.00 89.19 118 GLU A O 1
ATOM 985 N N . LEU A 1 119 ? 20.993 0.517 -19.648 1.00 83.81 119 LEU A N 1
ATOM 986 C CA . LEU A 1 119 ? 21.076 -0.197 -20.921 1.00 83.81 119 LEU A CA 1
ATOM 987 C C . LEU A 1 119 ? 20.988 0.783 -22.090 1.00 83.81 119 LEU A C 1
ATOM 989 O O . LEU A 1 119 ? 21.858 0.757 -22.948 1.00 83.81 119 LEU A O 1
ATOM 993 N N . GLU A 1 120 ? 20.028 1.707 -22.078 1.00 85.12 120 GLU A N 1
ATOM 994 C CA . GLU A 1 120 ? 19.881 2.731 -23.114 1.00 85.12 120 GLU A CA 1
ATOM 995 C C . GLU A 1 120 ? 21.169 3.545 -23.270 1.00 85.12 120 GLU A C 1
ATOM 997 O O . GLU A 1 120 ? 21.650 3.711 -24.381 1.00 85.12 120 GLU A O 1
ATOM 1002 N N . LYS A 1 121 ? 21.809 3.964 -22.169 1.00 87.62 121 LYS A N 1
ATOM 1003 C CA . LYS A 1 121 ? 23.112 4.654 -22.221 1.00 87.62 121 LYS A CA 1
ATOM 1004 C C . LYS A 1 121 ? 24.236 3.781 -22.782 1.00 87.62 121 LYS A C 1
ATOM 1006 O O . LYS A 1 121 ? 25.107 4.284 -23.490 1.00 87.62 121 LYS A O 1
ATOM 1011 N N . ARG A 1 122 ? 24.260 2.492 -22.428 1.00 84.62 122 ARG A N 1
ATOM 1012 C CA . ARG A 1 122 ? 25.277 1.538 -22.895 1.00 84.62 122 ARG A CA 1
ATOM 1013 C C . ARG A 1 122 ? 25.122 1.251 -24.388 1.00 84.62 122 ARG A C 1
ATOM 1015 O O . ARG A 1 122 ? 26.120 1.197 -25.101 1.00 84.62 122 ARG A O 1
ATOM 1022 N N . PHE A 1 123 ? 23.887 1.088 -24.855 1.00 78.81 123 PHE A N 1
ATOM 1023 C CA . PHE A 1 123 ? 23.577 0.762 -26.242 1.00 78.81 123 PHE A CA 1
ATOM 1024 C C . PHE A 1 123 ? 23.554 1.997 -27.147 1.00 78.81 123 PHE A C 1
ATOM 1026 O O . PHE A 1 123 ? 24.041 1.904 -28.270 1.00 78.81 123 PHE A O 1
ATOM 1033 N N . SER A 1 124 ? 23.136 3.175 -26.668 1.00 76.62 124 SER A N 1
ATOM 1034 C CA . SER A 1 124 ? 23.173 4.422 -27.450 1.00 76.62 124 SER A CA 1
ATOM 1035 C C . SER A 1 124 ? 24.584 4.765 -27.937 1.00 76.62 124 SER A C 1
ATOM 1037 O O . SER A 1 124 ? 24.751 5.239 -29.056 1.00 76.62 124 SER A O 1
ATOM 1039 N N . GLY A 1 125 ? 25.612 4.495 -27.121 1.00 68.50 125 GLY A N 1
ATOM 1040 C CA . GLY A 1 125 ? 27.012 4.666 -27.521 1.00 68.50 125 GLY A CA 1
ATOM 1041 C C . GLY A 1 125 ? 27.440 3.694 -28.622 1.00 68.50 125 GLY A C 1
ATOM 1042 O O . GLY A 1 125 ? 28.126 4.094 -29.556 1.00 68.50 125 GLY A O 1
ATOM 1043 N N . LEU A 1 126 ? 26.970 2.445 -28.557 1.00 62.31 126 LEU A N 1
ATOM 1044 C CA . LEU A 1 126 ? 27.281 1.409 -29.541 1.00 62.31 126 LEU A CA 1
ATOM 1045 C C . LEU A 1 126 ? 26.672 1.728 -30.917 1.00 62.31 126 LEU A C 1
ATOM 1047 O O . LEU A 1 126 ? 27.341 1.543 -31.930 1.00 62.31 126 LEU A O 1
ATOM 1051 N N . TYR A 1 127 ? 25.429 2.229 -30.950 1.00 59.41 127 TYR A N 1
ATOM 1052 C CA . TYR A 1 127 ? 24.744 2.611 -32.191 1.00 59.41 127 TYR A CA 1
ATOM 1053 C C . TYR A 1 127 ? 25.385 3.846 -32.845 1.00 59.41 127 TYR A C 1
ATOM 1055 O O . TYR A 1 127 ? 25.645 3.821 -34.048 1.00 59.41 127 TYR A O 1
ATOM 1063 N N . LEU A 1 128 ? 25.728 4.875 -32.059 1.00 58.09 128 LEU A N 1
ATOM 1064 C CA . LEU A 1 128 ? 26.425 6.074 -32.549 1.00 58.09 128 LEU A CA 1
ATOM 1065 C C . LEU A 1 128 ? 27.825 5.756 -33.091 1.00 58.09 128 LEU A C 1
ATOM 1067 O O . LEU A 1 128 ? 28.224 6.299 -34.115 1.00 58.09 128 LEU A O 1
ATOM 1071 N N . GLU A 1 129 ? 28.569 4.868 -32.434 1.00 57.59 129 GLU A N 1
ATOM 1072 C CA . GLU A 1 129 ? 29.896 4.436 -32.882 1.00 57.59 129 GLU A CA 1
ATOM 1073 C C . GLU A 1 129 ? 29.801 3.589 -34.159 1.00 57.59 129 GLU A C 1
ATOM 1075 O O . GLU A 1 129 ? 30.594 3.767 -35.081 1.00 57.59 129 GLU A O 1
ATOM 1080 N N . THR A 1 130 ? 28.779 2.732 -34.283 1.00 57.28 130 THR A N 1
ATOM 1081 C CA . THR A 1 130 ? 28.513 2.047 -35.552 1.00 57.28 130 THR A CA 1
ATOM 1082 C C . THR A 1 130 ? 28.106 3.007 -36.660 1.00 57.28 130 THR A C 1
ATOM 1084 O O . THR A 1 130 ? 28.643 2.864 -37.747 1.00 57.28 130 THR A O 1
ATOM 1087 N N . GLU A 1 131 ? 27.237 3.993 -36.412 1.00 55.75 131 GLU A N 1
ATOM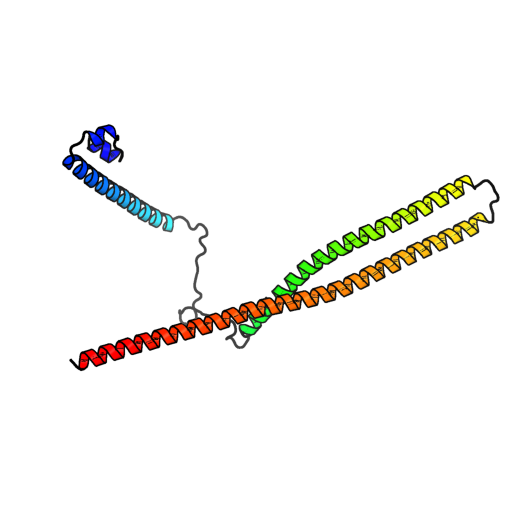 1088 C CA . GLU A 1 131 ? 26.862 5.019 -37.399 1.00 55.75 131 GLU A CA 1
ATOM 1089 C C . GLU A 1 131 ? 28.059 5.872 -37.823 1.00 55.75 131 GLU A C 1
ATOM 1091 O O . GLU A 1 131 ? 28.203 6.163 -39.002 1.00 55.75 131 GLU A O 1
ATOM 1096 N N . GLN A 1 132 ? 28.957 6.224 -36.902 1.00 54.84 132 GLN A N 1
ATOM 1097 C CA . GLN A 1 132 ? 30.193 6.940 -37.229 1.00 54.84 132 GLN A CA 1
ATOM 1098 C C . GLN A 1 132 ? 31.151 6.089 -38.065 1.00 54.84 132 GLN A C 1
ATOM 1100 O O . GLN A 1 132 ? 31.767 6.607 -38.992 1.00 54.84 132 GLN A O 1
ATOM 1105 N N . VAL A 1 133 ? 31.257 4.786 -37.792 1.00 57.72 133 VAL A N 1
ATOM 1106 C CA . VAL A 1 133 ? 32.005 3.850 -38.646 1.00 57.72 133 VAL A CA 1
ATOM 1107 C C . VAL A 1 133 ? 31.328 3.718 -40.015 1.00 57.72 133 VAL A C 1
ATOM 1109 O O . VAL A 1 133 ? 32.019 3.761 -41.022 1.00 57.72 133 VAL A O 1
ATOM 1112 N N . VAL A 1 134 ? 29.991 3.668 -40.084 1.00 58.19 134 VAL A N 1
ATOM 1113 C CA . VAL A 1 134 ? 29.248 3.661 -41.359 1.00 58.19 134 VAL A CA 1
ATOM 1114 C C . VAL A 1 134 ? 29.523 4.936 -42.160 1.00 58.19 134 VAL A C 1
ATOM 1116 O O . VAL A 1 134 ? 29.815 4.855 -43.348 1.00 58.19 134 VAL A O 1
ATOM 1119 N N . LEU A 1 135 ? 29.445 6.106 -41.520 1.00 49.75 135 LEU A N 1
ATOM 1120 C CA . LEU A 1 135 ? 29.628 7.410 -42.158 1.00 49.75 135 LEU A CA 1
ATOM 1121 C C . LEU A 1 135 ? 31.078 7.635 -42.594 1.00 49.75 135 LEU A C 1
ATOM 1123 O O . LEU A 1 135 ? 31.307 8.042 -43.725 1.00 49.75 135 LEU A O 1
ATOM 1127 N N . SER A 1 136 ? 32.053 7.312 -41.743 1.00 51.38 136 SER A N 1
ATOM 1128 C CA . SER A 1 136 ? 33.474 7.445 -42.085 1.00 51.38 136 SER A CA 1
ATOM 1129 C C . SER A 1 136 ? 33.918 6.445 -43.154 1.00 51.38 136 SER A C 1
ATOM 1131 O O . SER A 1 136 ? 34.666 6.816 -44.050 1.00 51.38 136 SER A O 1
ATOM 1133 N N . GLU A 1 137 ? 33.428 5.201 -43.145 1.00 53.00 137 GLU A N 1
ATOM 1134 C CA . GLU A 1 137 ? 33.712 4.235 -44.216 1.00 53.00 137 GLU A CA 1
ATOM 1135 C C . GLU A 1 137 ? 33.015 4.618 -45.537 1.00 53.00 137 GLU A C 1
ATOM 1137 O O . GLU A 1 137 ? 33.536 4.321 -46.613 1.00 53.00 137 GLU A O 1
ATOM 1142 N N . GLN A 1 138 ? 31.879 5.323 -45.476 1.00 49.59 138 GLN A N 1
ATOM 1143 C CA . GLN A 1 138 ? 31.180 5.871 -46.642 1.00 49.59 138 GLN A CA 1
ATOM 1144 C C . GLN A 1 138 ? 31.861 7.137 -47.204 1.00 49.59 138 GLN A C 1
ATOM 1146 O O . GLN A 1 138 ? 31.962 7.272 -48.422 1.00 49.59 138 GLN A O 1
ATOM 1151 N N . GLU A 1 139 ? 32.403 8.012 -46.351 1.00 52.84 139 GLU A N 1
ATOM 1152 C CA . GLU A 1 139 ? 33.245 9.157 -46.744 1.00 52.84 139 GLU A CA 1
ATOM 1153 C C . GLU A 1 139 ? 34.574 8.691 -47.369 1.00 52.84 139 GLU A C 1
ATOM 1155 O O . GLU A 1 139 ? 34.989 9.208 -48.407 1.00 52.84 139 GLU A O 1
ATOM 1160 N N . VAL A 1 140 ? 35.201 7.644 -46.814 1.00 52.28 140 VAL A N 1
ATOM 1161 C CA . VAL A 1 140 ? 36.395 7.003 -47.399 1.00 52.28 140 VAL A CA 1
ATOM 1162 C C . VAL A 1 140 ? 36.085 6.398 -48.780 1.00 52.28 140 VAL A C 1
ATOM 1164 O O . VAL A 1 140 ? 36.920 6.460 -49.680 1.00 52.28 140 VAL A O 1
ATOM 1167 N N . GLN A 1 141 ? 34.873 5.877 -49.004 1.00 45.50 141 GLN A N 1
ATOM 1168 C CA . GLN A 1 141 ? 34.442 5.391 -50.323 1.00 45.50 141 GLN A CA 1
ATOM 1169 C C . GLN A 1 141 ? 34.185 6.513 -51.342 1.00 45.50 141 GLN A C 1
ATOM 1171 O O . GLN A 1 141 ? 34.493 6.324 -52.520 1.00 45.50 141 GLN A O 1
ATOM 1176 N N . GLU A 1 142 ? 33.634 7.660 -50.930 1.00 47.81 142 GLU A N 1
ATOM 1177 C CA . GLU A 1 142 ? 33.466 8.830 -51.809 1.00 47.81 142 GLU A CA 1
ATOM 1178 C C . GLU A 1 142 ? 34.816 9.420 -52.243 1.00 47.81 142 GLU A C 1
ATOM 1180 O O . GLU A 1 142 ? 34.960 9.825 -53.401 1.00 47.81 142 GLU A O 1
ATOM 1185 N N . GLU A 1 143 ? 35.828 9.399 -51.369 1.00 51.75 143 GLU A N 1
ATOM 1186 C CA . GLU A 1 143 ? 37.189 9.817 -51.724 1.00 51.75 143 GLU A CA 1
ATOM 1187 C C . GLU A 1 143 ? 37.931 8.799 -52.618 1.00 51.75 143 GLU A C 1
ATOM 1189 O O . GLU A 1 143 ? 38.682 9.205 -53.512 1.00 51.75 143 GLU A O 1
ATOM 1194 N N . GLU A 1 144 ? 37.691 7.489 -52.462 1.00 48.69 144 GLU A N 1
ATOM 1195 C CA . GLU A 1 144 ? 38.314 6.437 -53.288 1.00 48.69 144 GLU A CA 1
ATOM 1196 C C . GLU A 1 144 ? 37.596 6.151 -54.628 1.00 48.69 144 GLU A C 1
ATOM 1198 O O . GLU A 1 144 ? 38.122 5.419 -55.479 1.00 48.69 144 GLU A O 1
ATOM 1203 N N . LEU A 1 145 ? 36.437 6.770 -54.899 1.00 42.59 145 LEU A N 1
ATOM 1204 C CA . LEU A 1 145 ? 35.657 6.598 -56.136 1.00 42.59 145 LEU A CA 1
ATOM 1205 C C . LEU A 1 145 ? 36.276 7.319 -57.357 1.00 42.59 145 LEU A C 1
ATOM 1207 O O . LEU A 1 145 ? 35.676 8.173 -58.009 1.00 42.59 145 LEU A O 1
ATOM 1211 N N . LYS A 1 146 ? 37.502 6.935 -57.721 1.00 51.41 146 LYS A N 1
ATOM 1212 C CA . LYS A 1 146 ? 38.110 7.198 -59.040 1.00 51.41 146 LYS A CA 1
ATOM 1213 C C . LYS A 1 146 ? 38.649 5.934 -59.724 1.00 51.41 146 LYS A C 1
ATOM 1215 O O . LYS A 1 146 ? 39.201 6.044 -60.818 1.00 51.41 146 LYS A O 1
ATOM 1220 N N . VAL A 1 147 ? 38.464 4.733 -59.156 1.00 48.12 147 VAL A N 1
ATOM 1221 C CA . VAL A 1 147 ? 39.054 3.493 -59.701 1.00 48.12 147 VAL A CA 1
ATOM 1222 C C . VAL A 1 147 ? 38.036 2.333 -59.799 1.00 48.12 147 VAL A C 1
ATOM 1224 O O . VAL A 1 147 ? 37.776 1.629 -58.838 1.00 48.12 147 VAL A O 1
ATOM 1227 N N . LEU A 1 148 ? 37.518 2.129 -61.021 1.00 38.12 148 LEU A N 1
ATOM 1228 C CA . LEU A 1 148 ? 36.801 0.968 -61.608 1.00 38.12 148 LEU A CA 1
ATOM 1229 C C . LEU A 1 148 ? 35.436 0.482 -61.017 1.00 38.12 148 LEU A C 1
ATOM 1231 O O . LEU A 1 148 ? 35.323 0.218 -59.826 1.00 38.12 148 LEU A O 1
ATOM 1235 N N . PRO A 1 149 ? 34.389 0.233 -61.852 1.00 51.62 149 PRO A N 1
ATOM 1236 C CA . PRO A 1 149 ? 32.989 0.335 -61.402 1.00 51.62 149 PRO A CA 1
ATOM 1237 C C . PRO A 1 149 ? 32.217 -0.987 -61.182 1.00 51.62 149 PRO A C 1
ATOM 1239 O O . PRO A 1 149 ? 31.061 -0.947 -60.777 1.00 51.62 149 PRO A O 1
ATOM 1242 N N . ILE A 1 150 ? 32.793 -2.164 -61.462 1.00 45.75 150 ILE A N 1
ATOM 1243 C CA . ILE A 1 150 ? 32.041 -3.445 -61.453 1.00 45.75 150 ILE A CA 1
ATOM 1244 C C . ILE A 1 150 ? 32.232 -4.226 -60.138 1.00 45.75 150 ILE A C 1
ATOM 1246 O O . ILE A 1 150 ? 31.331 -4.935 -59.697 1.00 45.75 150 ILE A O 1
ATOM 1250 N N . SER A 1 151 ? 33.378 -4.056 -59.470 1.00 53.00 151 SER A N 1
ATOM 1251 C CA . SER A 1 151 ? 33.663 -4.699 -58.178 1.00 53.00 151 SER A CA 1
ATOM 1252 C C . SER A 1 151 ? 32.979 -3.997 -56.998 1.00 53.00 151 SER A C 1
ATOM 1254 O O . SER A 1 151 ? 32.659 -4.651 -56.009 1.00 53.00 151 SER A O 1
ATOM 1256 N N . SER A 1 152 ? 32.732 -2.685 -57.090 1.00 52.69 152 SER A N 1
ATOM 1257 C CA . SER A 1 152 ? 32.199 -1.883 -55.979 1.00 52.69 152 SER A CA 1
ATOM 1258 C C . SER A 1 152 ? 30.731 -2.180 -55.673 1.00 52.69 152 SER A C 1
ATOM 1260 O O . SER A 1 152 ? 30.350 -2.188 -54.514 1.00 52.69 152 SER A O 1
ATOM 1262 N N . LEU A 1 153 ? 29.904 -2.516 -56.671 1.00 58.75 153 LEU A N 1
ATOM 1263 C CA . LEU A 1 153 ? 28.482 -2.816 -56.449 1.00 58.75 153 LEU A CA 1
ATOM 1264 C C . LEU A 1 153 ? 28.279 -4.107 -55.632 1.00 58.75 153 LEU A C 1
ATOM 1266 O O . LEU A 1 153 ? 27.435 -4.170 -54.736 1.00 58.75 153 LEU A O 1
ATOM 1270 N N . VAL A 1 154 ? 29.082 -5.134 -55.930 1.00 58.31 154 VAL A N 1
ATOM 1271 C CA . VAL A 1 154 ? 29.079 -6.422 -55.216 1.00 58.31 154 VAL A CA 1
ATOM 1272 C C . VAL A 1 154 ? 29.657 -6.250 -53.812 1.00 58.31 154 VAL A C 1
ATOM 1274 O O . VAL A 1 154 ? 29.099 -6.783 -52.854 1.00 58.31 154 VAL A O 1
ATOM 1277 N N . LEU A 1 155 ? 30.721 -5.452 -53.678 1.00 56.44 155 LEU A N 1
ATOM 1278 C CA . LEU A 1 155 ? 31.336 -5.127 -52.394 1.00 56.44 155 LEU A CA 1
ATOM 1279 C C . LEU A 1 155 ? 30.374 -4.321 -51.506 1.00 56.44 155 LEU A C 1
ATOM 1281 O O . LEU A 1 155 ? 30.157 -4.704 -50.367 1.00 56.44 155 LEU A O 1
ATOM 1285 N N . ASN A 1 156 ? 29.695 -3.302 -52.035 1.00 62.91 156 ASN A N 1
ATOM 1286 C CA . ASN A 1 156 ? 28.721 -2.482 -51.301 1.00 62.91 156 ASN A CA 1
ATOM 1287 C C . ASN A 1 156 ? 27.492 -3.288 -50.862 1.00 62.91 156 ASN A C 1
ATOM 1289 O O . ASN A 1 156 ? 26.995 -3.113 -49.752 1.00 62.91 156 ASN A O 1
ATOM 1293 N N . THR A 1 157 ? 27.029 -4.220 -51.699 1.00 65.69 157 THR A N 1
ATOM 1294 C CA . THR A 1 157 ? 25.947 -5.148 -51.332 1.00 65.69 157 THR A CA 1
ATOM 1295 C C . THR A 1 157 ? 26.393 -6.102 -50.219 1.00 65.69 157 THR A C 1
ATOM 1297 O O . THR A 1 157 ? 25.634 -6.377 -49.289 1.00 65.69 157 THR A O 1
ATOM 1300 N N . TRP A 1 158 ? 27.639 -6.582 -50.272 1.00 68.62 158 TRP A N 1
ATOM 1301 C CA . TRP A 1 158 ? 28.218 -7.441 -49.240 1.00 68.62 158 TRP A CA 1
ATOM 1302 C C . TRP A 1 158 ? 28.466 -6.688 -47.926 1.00 68.62 158 TRP A C 1
ATOM 1304 O O . TRP A 1 158 ? 28.040 -7.166 -46.880 1.00 68.62 158 TRP A O 1
ATOM 1314 N N . PHE A 1 159 ? 29.043 -5.484 -47.963 1.00 58.41 159 PHE A N 1
ATOM 1315 C CA . PHE A 1 159 ? 29.221 -4.615 -46.795 1.00 58.41 159 PHE A CA 1
ATOM 1316 C C . PHE A 1 159 ? 27.881 -4.221 -46.173 1.00 58.41 159 PHE A C 1
ATOM 1318 O O . PHE A 1 159 ? 27.723 -4.350 -44.963 1.00 58.41 159 PHE A O 1
ATOM 1325 N N . GLY A 1 160 ? 26.880 -3.849 -46.978 1.00 67.19 160 GLY A N 1
ATOM 1326 C CA . GLY A 1 160 ? 25.517 -3.606 -46.500 1.00 67.19 160 GLY A CA 1
ATOM 1327 C C . GLY A 1 160 ? 24.903 -4.843 -45.836 1.00 67.19 160 GLY A C 1
ATOM 1328 O O . GLY A 1 160 ? 24.269 -4.739 -44.786 1.00 67.19 160 GLY A O 1
ATOM 1329 N N . SER A 1 161 ? 25.155 -6.040 -46.376 1.00 69.88 161 SER A N 1
ATOM 1330 C CA . SER A 1 161 ? 24.755 -7.299 -45.740 1.00 69.88 161 SER A CA 1
ATOM 1331 C C . SER A 1 161 ? 25.514 -7.558 -44.432 1.00 69.88 161 SER A C 1
ATOM 1333 O O . SER A 1 161 ? 24.921 -8.022 -43.468 1.00 69.88 161 SER A O 1
ATOM 1335 N N . VAL A 1 162 ? 26.809 -7.260 -44.349 1.00 71.81 162 VAL A N 1
ATOM 1336 C CA . VAL A 1 162 ? 27.611 -7.462 -43.130 1.00 71.81 162 VAL A CA 1
ATOM 1337 C C . VAL A 1 162 ? 27.212 -6.470 -42.034 1.00 71.81 162 VAL A C 1
ATOM 1339 O O . VAL A 1 162 ? 27.063 -6.869 -40.880 1.00 71.81 162 VAL A O 1
ATOM 1342 N N . LEU A 1 163 ? 26.963 -5.205 -42.381 1.00 69.25 163 LEU A N 1
ATOM 1343 C CA . LEU A 1 163 ? 26.463 -4.180 -41.462 1.00 69.25 163 LEU A CA 1
ATOM 1344 C C . LEU A 1 163 ? 25.074 -4.523 -40.931 1.00 69.25 163 LEU A C 1
ATOM 1346 O O . LEU A 1 163 ? 24.846 -4.460 -39.727 1.00 69.25 163 LEU A O 1
ATOM 1350 N N . THR A 1 164 ? 24.153 -4.918 -41.813 1.00 72.00 164 THR A N 1
ATOM 1351 C CA . THR A 1 164 ? 22.803 -5.326 -41.400 1.00 72.00 164 THR A CA 1
ATOM 1352 C C . THR A 1 164 ? 22.851 -6.565 -40.515 1.00 72.00 164 THR A C 1
ATOM 1354 O O . THR A 1 164 ? 22.177 -6.603 -39.490 1.00 72.00 164 THR A O 1
ATOM 1357 N N . TRP A 1 165 ? 23.704 -7.544 -40.827 1.00 78.94 165 TRP A N 1
ATOM 1358 C CA . TRP A 1 165 ? 23.925 -8.698 -39.957 1.00 78.94 165 TRP A CA 1
ATOM 1359 C C . TRP A 1 165 ? 24.518 -8.302 -38.604 1.00 78.94 165 TRP A C 1
ATOM 1361 O O . TRP A 1 165 ? 24.048 -8.799 -37.585 1.00 78.94 165 TRP A O 1
ATOM 1371 N N . ARG A 1 166 ? 25.498 -7.393 -38.568 1.00 78.12 166 ARG A N 1
ATOM 1372 C CA . ARG A 1 166 ? 26.111 -6.879 -37.333 1.00 78.12 166 ARG A CA 1
ATOM 1373 C C . ARG A 1 166 ? 25.101 -6.116 -36.477 1.00 78.12 166 ARG A C 1
ATOM 1375 O O . ARG A 1 166 ? 25.040 -6.358 -35.277 1.00 78.12 166 ARG A O 1
ATOM 1382 N N . LEU A 1 167 ? 24.267 -5.276 -37.086 1.00 77.75 167 LEU A N 1
ATOM 1383 C CA . LEU A 1 167 ? 23.197 -4.539 -36.412 1.00 77.75 167 LEU A CA 1
ATOM 1384 C C . LEU A 1 167 ? 22.143 -5.491 -35.829 1.00 77.75 167 LEU A C 1
ATOM 1386 O O . LEU A 1 167 ? 21.758 -5.362 -34.669 1.00 77.75 167 LEU A O 1
ATOM 1390 N N . VAL A 1 168 ? 21.736 -6.503 -36.601 1.00 83.19 168 VAL A N 1
ATOM 1391 C CA . VAL A 1 168 ? 20.822 -7.559 -36.143 1.00 83.19 168 VAL A CA 1
ATOM 1392 C C . VAL A 1 168 ? 21.447 -8.379 -35.008 1.00 83.19 168 VAL A C 1
ATOM 1394 O O . VAL A 1 168 ? 20.753 -8.749 -34.062 1.00 83.19 168 VAL A O 1
ATOM 1397 N N . LEU A 1 169 ? 22.753 -8.656 -35.062 1.00 81.12 169 LEU A N 1
ATOM 1398 C CA . LEU A 1 169 ? 23.473 -9.357 -33.996 1.00 81.12 169 LEU A CA 1
ATOM 1399 C C . LEU A 1 169 ? 23.527 -8.520 -32.709 1.00 81.12 169 LEU A C 1
ATOM 1401 O O . LEU A 1 169 ? 23.275 -9.046 -31.627 1.00 81.12 169 LEU A O 1
ATOM 1405 N N . CYS A 1 170 ? 23.804 -7.219 -32.833 1.00 76.81 170 CYS A N 1
ATOM 1406 C CA . CYS A 1 170 ? 23.788 -6.264 -31.727 1.00 76.81 170 CYS A CA 1
ATOM 1407 C C . CYS A 1 170 ? 22.397 -6.163 -31.086 1.00 76.81 170 CYS A C 1
ATOM 1409 O O . CYS A 1 170 ? 22.293 -6.285 -29.868 1.00 76.81 170 CYS A O 1
ATOM 1411 N N . GLN A 1 171 ? 21.327 -6.062 -31.883 1.00 82.56 171 GLN A N 1
ATOM 1412 C CA . GLN A 1 171 ? 19.950 -6.088 -31.374 1.00 82.56 171 GLN A CA 1
ATOM 1413 C C . GLN A 1 171 ? 19.613 -7.399 -30.654 1.00 82.56 171 GLN A C 1
ATOM 1415 O O . GLN A 1 171 ? 18.937 -7.389 -29.626 1.00 82.56 171 GLN A O 1
ATOM 1420 N N . LYS A 1 172 ? 20.085 -8.546 -31.160 1.00 86.25 172 LYS A N 1
ATOM 1421 C CA . LYS A 1 172 ? 19.881 -9.836 -30.482 1.00 86.25 172 LYS A CA 1
ATOM 1422 C C . LYS A 1 172 ? 20.586 -9.898 -29.128 1.00 86.25 172 LYS A C 1
ATOM 1424 O O . LYS A 1 172 ? 19.989 -10.380 -28.170 1.00 86.25 172 LYS A O 1
ATOM 1429 N N . LEU A 1 173 ? 21.817 -9.398 -29.039 1.00 85.06 173 LEU A N 1
ATOM 1430 C CA . LEU A 1 173 ? 22.563 -9.324 -27.780 1.00 85.06 173 LEU A CA 1
ATOM 1431 C C . LEU A 1 173 ? 21.885 -8.390 -26.768 1.00 85.06 173 LEU A C 1
ATOM 1433 O O . LEU A 1 173 ? 21.759 -8.748 -25.599 1.00 85.06 173 LEU A O 1
ATOM 1437 N N . GLU A 1 174 ? 21.392 -7.236 -27.219 1.00 82.94 174 GLU A N 1
ATOM 1438 C CA . GLU A 1 174 ? 20.634 -6.299 -26.386 1.00 82.94 174 GLU A CA 1
ATOM 1439 C C . GLU A 1 174 ? 19.359 -6.938 -25.818 1.00 82.94 174 GLU A C 1
ATOM 1441 O O . GLU A 1 174 ? 19.091 -6.849 -24.619 1.00 82.94 174 GLU A O 1
ATOM 1446 N N . LEU A 1 175 ? 18.589 -7.633 -26.659 1.00 84.38 175 LEU A N 1
ATOM 1447 C CA . LEU A 1 175 ? 17.381 -8.338 -26.232 1.00 84.38 175 LEU A CA 1
ATOM 1448 C C . LEU A 1 175 ? 17.689 -9.467 -25.244 1.00 84.38 175 LEU A C 1
ATOM 1450 O O . LEU A 1 175 ? 16.938 -9.660 -24.289 1.00 84.38 175 LEU A O 1
ATOM 1454 N N . GLU A 1 176 ? 18.784 -10.203 -25.436 1.00 88.75 176 GLU A N 1
ATOM 1455 C CA . GLU A 1 176 ? 19.210 -11.231 -24.485 1.00 88.75 176 GLU A CA 1
ATOM 1456 C C . GLU A 1 176 ? 19.636 -10.643 -23.135 1.00 88.75 176 GLU A C 1
ATOM 1458 O O . GLU A 1 176 ? 19.287 -11.210 -22.096 1.00 88.75 176 GLU A O 1
ATOM 1463 N N . GLU A 1 177 ? 20.351 -9.513 -23.116 1.00 86.00 177 GLU A N 1
ATOM 1464 C CA . GLU A 1 177 ? 20.687 -8.808 -21.873 1.00 86.00 177 GLU A CA 1
ATOM 1465 C C . GLU A 1 177 ? 19.436 -8.261 -21.177 1.00 86.00 177 GLU A C 1
ATOM 1467 O O . GLU A 1 177 ? 19.280 -8.464 -19.971 1.00 86.00 177 GLU A O 1
ATOM 1472 N N . ARG A 1 178 ? 18.504 -7.652 -21.925 1.00 86.88 178 ARG A N 1
ATOM 1473 C CA . ARG A 1 178 ? 17.206 -7.200 -21.394 1.00 86.88 178 ARG A CA 1
ATOM 1474 C C . ARG A 1 178 ? 16.422 -8.367 -20.792 1.00 86.88 178 ARG A C 1
ATOM 1476 O O . ARG A 1 178 ? 15.907 -8.239 -19.685 1.00 86.88 178 ARG A O 1
ATOM 1483 N N . ARG A 1 179 ? 16.397 -9.526 -21.463 1.00 87.88 179 ARG A N 1
ATOM 1484 C CA . ARG A 1 179 ? 15.697 -10.724 -20.974 1.00 87.88 179 ARG A CA 1
ATOM 1485 C C . ARG A 1 179 ? 16.315 -11.264 -19.685 1.00 87.88 179 ARG A C 1
ATOM 1487 O O . ARG A 1 179 ? 15.589 -11.559 -18.741 1.00 87.88 179 ARG A O 1
ATOM 1494 N N . LYS A 1 180 ? 17.648 -11.354 -19.611 1.00 89.44 180 LYS A N 1
ATOM 1495 C CA . LYS A 1 180 ? 18.355 -11.773 -18.387 1.00 89.44 180 LYS A CA 1
ATOM 1496 C C . LYS A 1 180 ? 18.106 -10.797 -17.236 1.00 89.44 180 LYS A C 1
ATOM 1498 O O . LYS A 1 180 ? 17.798 -11.230 -16.130 1.00 89.44 180 LYS A O 1
ATOM 1503 N N . ALA A 1 181 ? 18.173 -9.494 -17.507 1.00 87.38 181 ALA A N 1
ATOM 1504 C CA . ALA A 1 181 ? 17.916 -8.459 -16.511 1.00 87.38 181 ALA A CA 1
ATOM 1505 C C . ALA A 1 181 ? 16.466 -8.493 -15.998 1.00 87.38 181 ALA A C 1
ATOM 1507 O O . ALA A 1 181 ? 16.233 -8.326 -14.802 1.00 87.38 181 ALA A O 1
ATOM 1508 N N . GLU A 1 182 ? 15.489 -8.740 -16.873 1.00 88.50 182 GLU A N 1
ATOM 1509 C CA . GLU A 1 182 ? 14.083 -8.890 -16.489 1.00 88.50 182 GLU A CA 1
ATOM 1510 C C . GLU A 1 182 ? 13.856 -10.144 -15.632 1.00 88.50 182 GLU A C 1
ATOM 1512 O O . GLU A 1 182 ? 13.164 -10.080 -14.614 1.00 88.50 182 GLU A O 1
ATOM 1517 N N . GLU A 1 183 ? 14.474 -11.274 -15.989 1.00 91.94 183 GLU A N 1
ATOM 1518 C CA . GLU A 1 183 ? 14.419 -12.511 -15.203 1.00 91.94 183 GLU A CA 1
ATOM 1519 C C . GLU A 1 183 ? 15.034 -12.333 -13.804 1.00 91.94 183 GLU A C 1
ATOM 1521 O O . GLU A 1 183 ? 14.428 -12.744 -12.811 1.00 91.94 183 GLU A O 1
ATOM 1526 N N . GLU A 1 184 ? 16.203 -11.695 -13.702 1.00 89.50 184 GLU A N 1
ATOM 1527 C CA . GLU A 1 184 ? 16.839 -11.364 -12.419 1.00 89.50 184 GLU A CA 1
ATOM 1528 C C . GLU A 1 184 ? 15.953 -10.451 -11.578 1.00 89.50 184 GLU A C 1
ATOM 1530 O O . GLU A 1 184 ? 15.729 -10.689 -10.390 1.00 89.50 184 GLU A O 1
ATOM 1535 N N . LEU A 1 185 ? 15.393 -9.422 -12.202 1.00 90.62 185 LEU A N 1
ATOM 1536 C CA . LEU A 1 185 ? 14.560 -8.463 -11.509 1.00 90.62 185 LEU A CA 1
ATOM 1537 C C . LEU A 1 185 ? 13.231 -9.077 -11.053 1.00 90.62 185 LEU A C 1
ATOM 1539 O O . LEU A 1 185 ? 12.749 -8.739 -9.975 1.00 90.62 185 LEU A O 1
ATOM 1543 N N . ARG A 1 186 ? 12.682 -10.040 -11.800 1.00 92.88 186 ARG A N 1
ATOM 1544 C CA . ARG A 1 186 ? 11.522 -10.835 -11.376 1.00 92.88 186 ARG A CA 1
ATOM 1545 C C . ARG A 1 186 ? 11.833 -11.694 -10.148 1.00 92.88 186 ARG A C 1
ATOM 1547 O O . ARG A 1 186 ? 10.974 -11.823 -9.278 1.00 92.88 186 ARG A O 1
ATOM 1554 N N . ARG A 1 187 ? 13.042 -12.262 -10.049 1.00 94.69 187 ARG A N 1
ATOM 1555 C CA . ARG A 1 187 ? 13.483 -12.983 -8.838 1.00 94.69 187 ARG A CA 1
ATOM 1556 C C . ARG A 1 187 ? 13.598 -12.032 -7.650 1.00 94.69 187 ARG A C 1
ATOM 1558 O O . ARG A 1 187 ? 13.013 -12.301 -6.607 1.00 94.69 187 ARG A O 1
ATOM 1565 N N . LEU A 1 188 ? 14.251 -10.885 -7.838 1.00 92.44 188 LEU A N 1
ATOM 1566 C CA . LEU A 1 188 ? 14.382 -9.860 -6.797 1.00 92.44 188 LEU A CA 1
ATOM 1567 C C . LEU A 1 188 ? 13.023 -9.320 -6.336 1.00 92.44 188 LEU A C 1
ATOM 1569 O O . LEU A 1 188 ? 12.826 -9.093 -5.147 1.00 92.44 188 LEU A O 1
ATOM 1573 N N . GLU A 1 189 ? 12.071 -9.137 -7.251 1.00 93.19 189 GLU A N 1
ATOM 1574 C CA . GLU A 1 189 ? 10.700 -8.730 -6.930 1.00 93.19 189 GLU A CA 1
ATOM 1575 C C . GLU A 1 189 ? 10.000 -9.773 -6.048 1.00 93.19 189 GLU A C 1
ATOM 1577 O O . GLU A 1 189 ? 9.365 -9.421 -5.053 1.00 93.19 189 GLU A O 1
ATOM 1582 N N . GLN A 1 190 ? 10.149 -11.062 -6.369 1.00 94.38 190 GLN A N 1
ATOM 1583 C CA . GLN A 1 190 ? 9.602 -12.155 -5.563 1.00 94.38 190 GLN A CA 1
ATOM 1584 C C . GLN A 1 190 ? 10.251 -12.223 -4.177 1.00 94.38 190 GLN A C 1
ATOM 1586 O O . GLN A 1 190 ? 9.535 -12.316 -3.179 1.00 94.38 190 GLN A O 1
ATOM 1591 N N . GLU A 1 191 ? 11.578 -12.127 -4.100 1.00 95.44 191 GLU A N 1
ATOM 1592 C CA . GLU A 1 191 ? 12.322 -12.111 -2.836 1.00 95.44 191 GLU A CA 1
ATOM 1593 C C . GLU A 1 191 ? 11.931 -10.907 -1.976 1.00 95.44 191 GLU A C 1
ATOM 1595 O O . GLU A 1 191 ? 11.635 -11.059 -0.792 1.00 95.44 191 GLU A O 1
ATOM 1600 N N . ARG A 1 192 ? 11.846 -9.709 -2.566 1.00 95.88 192 ARG A N 1
ATOM 1601 C CA . ARG A 1 192 ? 11.402 -8.501 -1.861 1.00 95.88 192 ARG A CA 1
ATOM 1602 C C . ARG A 1 192 ? 9.971 -8.623 -1.373 1.00 95.88 192 ARG A C 1
ATOM 1604 O O . ARG A 1 192 ? 9.706 -8.300 -0.218 1.00 95.88 192 ARG A O 1
ATOM 1611 N N . LYS A 1 193 ? 9.062 -9.150 -2.196 1.00 96.69 193 LYS A N 1
ATOM 1612 C CA . LYS A 1 193 ? 7.683 -9.434 -1.782 1.00 96.69 193 LYS A CA 1
ATOM 1613 C C . LYS A 1 193 ? 7.653 -10.360 -0.564 1.00 96.69 193 LYS A C 1
ATOM 1615 O O . LYS A 1 193 ? 6.921 -10.085 0.384 1.00 96.69 193 LYS A O 1
ATOM 1620 N N . GLN A 1 194 ? 8.447 -11.430 -0.574 1.00 96.50 194 GLN A N 1
ATOM 1621 C CA . GLN A 1 194 ? 8.536 -12.363 0.551 1.00 96.50 194 GLN A CA 1
ATOM 1622 C C . GLN A 1 194 ? 9.116 -11.693 1.801 1.00 96.50 194 GLN A C 1
ATOM 1624 O O . GLN A 1 194 ? 8.523 -11.807 2.869 1.00 96.50 194 GLN A O 1
ATOM 1629 N N . GLN A 1 195 ? 10.209 -10.939 1.672 1.00 96.62 195 GLN A N 1
ATOM 1630 C CA . GLN A 1 195 ? 10.824 -10.209 2.786 1.00 96.62 195 GLN A CA 1
ATOM 1631 C C . GLN A 1 195 ? 9.854 -9.215 3.429 1.00 96.62 195 GLN A C 1
ATOM 1633 O O . GLN A 1 195 ? 9.724 -9.179 4.651 1.00 96.62 195 GLN A O 1
ATOM 1638 N N . ILE A 1 196 ? 9.138 -8.432 2.617 1.00 96.00 196 ILE A N 1
ATOM 1639 C CA . ILE A 1 196 ? 8.166 -7.457 3.119 1.00 96.00 196 ILE A CA 1
ATOM 1640 C C . ILE A 1 196 ? 7.028 -8.182 3.840 1.00 96.00 196 ILE A C 1
ATOM 1642 O O . ILE A 1 196 ? 6.662 -7.782 4.943 1.00 96.00 196 ILE A O 1
ATOM 1646 N N . TYR A 1 197 ? 6.508 -9.272 3.271 1.00 96.25 197 TYR A N 1
ATOM 1647 C CA . TYR A 1 197 ? 5.464 -10.070 3.914 1.00 96.25 197 TYR A CA 1
ATOM 1648 C C . TYR A 1 197 ? 5.914 -10.630 5.271 1.00 96.25 197 TYR A C 1
ATOM 1650 O O . TYR A 1 197 ? 5.202 -10.464 6.259 1.00 96.25 197 TYR A O 1
ATOM 1658 N N . ILE A 1 198 ? 7.110 -11.224 5.337 1.00 96.31 198 ILE A N 1
ATOM 1659 C CA . ILE A 1 198 ? 7.684 -11.755 6.582 1.00 96.31 198 ILE A CA 1
ATOM 1660 C C . ILE A 1 198 ? 7.826 -10.637 7.619 1.00 96.31 198 ILE A C 1
ATOM 1662 O O . ILE A 1 198 ? 7.318 -10.780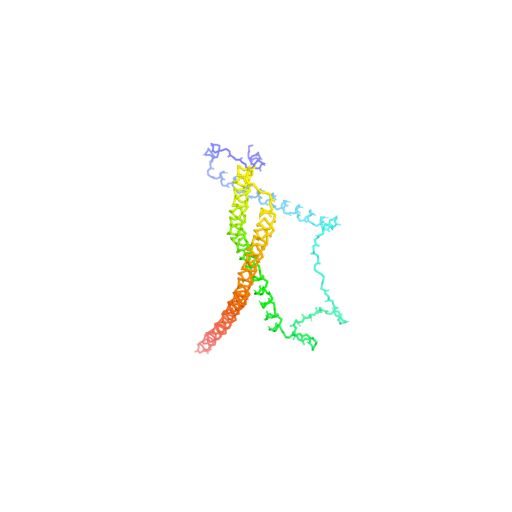 8.726 1.00 96.31 198 ILE A O 1
ATOM 1666 N N . SER A 1 199 ? 8.404 -9.490 7.245 1.00 95.88 199 SER A N 1
ATOM 1667 C CA . SER A 1 199 ? 8.573 -8.357 8.166 1.00 95.88 199 SER A CA 1
ATOM 1668 C C . SER A 1 199 ? 7.241 -7.817 8.702 1.00 95.88 199 SER A C 1
ATOM 1670 O O . SER A 1 199 ? 7.130 -7.465 9.874 1.00 95.88 199 SER A O 1
ATOM 1672 N N . LEU A 1 200 ? 6.193 -7.783 7.868 1.00 92.94 200 LEU A N 1
ATOM 1673 C CA . LEU A 1 200 ? 4.856 -7.367 8.293 1.00 92.94 200 LEU A CA 1
ATOM 1674 C C . LEU A 1 200 ? 4.254 -8.373 9.281 1.00 92.94 200 LEU A C 1
ATOM 1676 O O . LEU A 1 200 ? 3.644 -7.961 10.269 1.00 92.94 200 LEU A O 1
ATOM 1680 N N . LYS A 1 201 ? 4.463 -9.671 9.039 1.00 93.50 201 LYS A N 1
ATOM 1681 C CA . LYS A 1 201 ? 3.972 -10.749 9.900 1.00 93.50 201 LYS A CA 1
ATOM 1682 C C . LYS A 1 201 ? 4.693 -10.788 11.246 1.00 93.50 201 LYS A C 1
ATOM 1684 O O . LYS A 1 201 ? 4.042 -10.970 12.268 1.00 93.50 201 LYS A O 1
ATOM 1689 N N . GLU A 1 202 ? 6.000 -10.534 11.267 1.00 92.69 202 GLU A N 1
ATOM 1690 C CA . GLU A 1 202 ? 6.782 -10.379 12.500 1.00 92.69 202 GLU A CA 1
ATOM 1691 C C . GLU A 1 202 ? 6.258 -9.219 13.351 1.00 92.69 202 GLU A C 1
ATOM 1693 O O . GLU A 1 202 ? 5.977 -9.400 14.533 1.00 92.69 202 GLU A O 1
ATOM 1698 N N . VAL A 1 203 ? 6.034 -8.048 12.744 1.00 90.75 203 VAL A N 1
ATOM 1699 C CA . VAL A 1 203 ? 5.488 -6.879 13.452 1.00 90.75 203 VAL A CA 1
ATOM 1700 C C . VAL A 1 203 ? 4.093 -7.160 14.013 1.00 90.75 203 VAL A C 1
ATOM 1702 O O . VAL A 1 203 ? 3.766 -6.684 15.101 1.00 90.75 203 VAL A O 1
ATOM 1705 N N . GLN A 1 204 ? 3.254 -7.908 13.295 1.00 85.62 204 GLN A N 1
ATOM 1706 C CA . GLN A 1 204 ? 1.948 -8.315 13.811 1.00 85.62 204 GLN A CA 1
ATOM 1707 C C . GLN A 1 204 ? 2.080 -9.319 14.963 1.00 85.62 204 GLN A C 1
ATOM 1709 O O . GLN A 1 204 ? 1.420 -9.145 15.984 1.00 85.62 204 GLN A O 1
ATOM 1714 N N . GLY A 1 205 ? 2.960 -10.315 14.831 1.00 84.31 205 GLY A N 1
ATOM 1715 C CA . GLY A 1 205 ? 3.246 -11.285 15.885 1.00 84.31 205 GLY A CA 1
ATOM 1716 C C . GLY A 1 205 ? 3.722 -10.608 17.170 1.00 84.31 205 GLY A C 1
ATOM 1717 O O . GLY A 1 205 ? 3.162 -10.858 18.228 1.00 84.31 205 GLY A O 1
ATOM 1718 N N . SER A 1 206 ? 4.664 -9.663 17.076 1.00 81.06 206 SER A N 1
ATOM 1719 C CA . SER A 1 206 ? 5.148 -8.899 18.235 1.00 81.06 206 SER A CA 1
ATOM 1720 C C . SER A 1 206 ? 4.075 -8.027 18.895 1.00 81.06 206 SER A C 1
ATOM 1722 O O . SER A 1 206 ? 4.151 -7.753 20.090 1.00 81.06 206 SER A O 1
ATOM 1724 N N . LYS A 1 207 ? 3.082 -7.546 18.135 1.00 78.56 207 LYS A N 1
ATOM 1725 C CA . LYS A 1 207 ? 1.936 -6.836 18.724 1.00 78.56 207 LYS A CA 1
ATOM 1726 C C . LYS A 1 207 ? 1.056 -7.790 19.513 1.00 78.56 207 LYS A C 1
ATOM 1728 O O . LYS A 1 207 ? 0.686 -7.453 20.629 1.00 78.56 207 LYS A O 1
ATOM 1733 N N . HIS A 1 208 ? 0.775 -8.960 18.946 1.00 78.31 208 HIS A N 1
ATOM 1734 C CA . HIS A 1 208 ? -0.042 -9.966 19.607 1.00 78.31 208 HIS A CA 1
ATOM 1735 C C . HIS A 1 208 ? 0.604 -10.442 20.912 1.00 78.31 208 HIS A C 1
ATOM 1737 O O . HIS A 1 208 ? -0.045 -10.394 21.950 1.00 78.31 208 HIS A O 1
ATOM 1743 N N . THR A 1 209 ? 1.904 -10.758 20.899 1.00 77.25 209 THR A N 1
ATOM 1744 C CA . THR A 1 209 ? 2.626 -11.153 22.121 1.00 77.25 209 THR A CA 1
ATOM 1745 C C . THR A 1 209 ? 2.612 -10.050 23.177 1.00 77.25 209 THR A C 1
ATOM 1747 O O . THR A 1 209 ? 2.405 -10.323 24.351 1.00 77.25 209 THR A O 1
ATOM 1750 N N . ARG A 1 210 ? 2.772 -8.781 22.776 1.00 71.12 210 ARG A N 1
ATOM 1751 C CA . ARG A 1 210 ? 2.724 -7.654 23.718 1.00 71.12 210 ARG A CA 1
ATOM 1752 C C . ARG A 1 210 ? 1.331 -7.459 24.324 1.00 71.12 210 ARG A C 1
ATOM 1754 O O . ARG A 1 210 ? 1.217 -7.121 25.494 1.00 71.12 210 ARG A O 1
ATOM 1761 N N . GLU A 1 211 ? 0.273 -7.661 23.542 1.00 81.12 211 GLU A N 1
ATOM 1762 C CA . GLU A 1 211 ? -1.108 -7.612 24.037 1.00 81.12 211 GLU A CA 1
ATOM 1763 C C . GLU A 1 211 ? -1.406 -8.761 25.012 1.00 81.12 211 GLU A C 1
ATOM 1765 O O . GLU A 1 211 ? -2.099 -8.550 26.008 1.00 81.12 211 GLU A O 1
ATOM 1770 N N . GLU A 1 212 ? -0.870 -9.957 24.760 1.00 84.75 212 GLU A N 1
ATOM 1771 C CA . GLU A 1 212 ? -0.965 -11.098 25.676 1.00 84.75 212 GLU A CA 1
ATOM 1772 C C . GLU A 1 212 ? -0.241 -10.821 27.001 1.00 84.75 212 GLU A C 1
ATOM 1774 O O . GLU A 1 212 ? -0.829 -11.008 28.070 1.00 84.75 212 GLU A O 1
ATOM 1779 N N . GLU A 1 213 ? 0.987 -10.301 26.940 1.00 85.56 213 GLU A N 1
ATOM 1780 C CA . GLU A 1 213 ? 1.775 -9.892 28.110 1.00 85.56 213 GLU A CA 1
ATOM 1781 C C . GLU A 1 213 ? 1.058 -8.802 28.926 1.00 85.56 213 GLU A C 1
ATOM 1783 O O . GLU A 1 213 ? 0.963 -8.902 30.152 1.00 85.56 213 GLU A O 1
ATOM 1788 N N . ASP A 1 214 ? 0.486 -7.789 28.265 1.00 85.31 214 ASP A N 1
ATOM 1789 C CA . ASP A 1 214 ? -0.294 -6.733 28.919 1.00 85.31 214 ASP A CA 1
ATOM 1790 C C . ASP A 1 214 ? -1.544 -7.303 29.613 1.00 85.31 214 ASP A C 1
ATOM 1792 O O . ASP A 1 214 ? -1.888 -6.900 30.730 1.00 85.31 214 ASP A O 1
ATOM 1796 N N . GLN A 1 215 ? -2.234 -8.262 28.987 1.00 87.44 215 GLN A N 1
ATOM 1797 C CA . GLN A 1 215 ? -3.388 -8.931 29.593 1.00 87.44 215 GLN A CA 1
ATOM 1798 C C . GLN A 1 215 ? -2.993 -9.788 30.800 1.00 87.44 215 GLN A C 1
ATOM 1800 O O . GLN A 1 215 ? -3.705 -9.790 31.809 1.00 87.44 215 GLN A O 1
ATOM 1805 N N . GLU A 1 216 ? -1.879 -10.514 30.723 1.00 87.56 216 GLU A N 1
ATOM 1806 C CA . GLU A 1 216 ? -1.352 -11.314 31.830 1.00 87.56 216 GLU A CA 1
ATOM 1807 C C . GLU A 1 216 ? -0.909 -10.427 33.001 1.00 87.56 216 GLU A C 1
ATOM 1809 O O . GLU A 1 216 ? -1.263 -10.690 34.158 1.00 87.56 216 GLU A O 1
ATOM 1814 N N . TRP A 1 217 ? -0.241 -9.310 32.708 1.00 89.19 217 TRP A N 1
ATOM 1815 C CA . TRP A 1 217 ? 0.098 -8.294 33.698 1.00 89.19 217 TRP A CA 1
ATOM 1816 C C . TRP A 1 217 ? -1.159 -7.728 34.370 1.00 89.19 217 TRP A C 1
ATOM 1818 O O . TRP A 1 217 ? -1.236 -7.672 35.598 1.00 89.19 217 TRP A O 1
ATOM 1828 N N . GLN A 1 218 ? -2.199 -7.391 33.597 1.00 81.88 218 GLN A N 1
ATOM 1829 C CA . GLN A 1 218 ? -3.469 -6.907 34.150 1.00 81.88 218 GLN A CA 1
ATOM 1830 C C . GLN A 1 218 ? -4.151 -7.940 35.055 1.00 81.88 218 GLN A C 1
ATOM 1832 O O . GLN A 1 218 ? -4.710 -7.566 36.092 1.00 81.88 218 GLN A O 1
ATOM 1837 N N . LYS A 1 219 ? -4.136 -9.226 34.683 1.00 89.06 219 LYS A N 1
ATOM 1838 C CA . LYS A 1 219 ? -4.668 -10.315 35.520 1.00 89.06 219 LYS A CA 1
ATOM 1839 C C . LYS A 1 219 ? -3.885 -10.425 36.825 1.00 89.06 219 LYS A C 1
ATOM 1841 O O . LYS A 1 219 ? -4.497 -10.393 37.889 1.00 89.06 219 LYS A O 1
ATOM 1846 N N . THR A 1 220 ? -2.557 -10.410 36.748 1.00 89.12 220 THR A N 1
ATOM 1847 C CA . THR A 1 220 ? -1.663 -10.435 37.916 1.00 89.12 220 THR A CA 1
ATOM 1848 C C . THR A 1 220 ? -1.915 -9.245 38.849 1.00 89.12 220 THR A C 1
ATOM 1850 O O . THR A 1 220 ? -2.022 -9.404 40.066 1.00 89.12 220 THR A O 1
ATOM 1853 N N . CYS A 1 221 ? -2.086 -8.037 38.304 1.00 71.12 221 CYS A N 1
ATOM 1854 C CA . CYS A 1 221 ? -2.438 -6.854 39.089 1.00 71.12 221 CYS A CA 1
ATOM 1855 C C . CYS A 1 221 ? -3.806 -6.988 39.769 1.00 71.12 221 CYS A C 1
ATOM 1857 O O . CYS A 1 221 ? -3.940 -6.621 40.937 1.00 71.12 221 CYS A O 1
ATOM 1859 N N . LYS A 1 222 ? -4.817 -7.527 39.074 1.00 84.25 222 LYS A N 1
ATOM 1860 C CA . LYS A 1 222 ? -6.149 -7.778 39.651 1.00 84.25 222 LYS A CA 1
ATOM 1861 C C . LYS A 1 222 ? -6.091 -8.823 40.765 1.00 84.25 222 LYS A C 1
ATOM 1863 O O . LYS A 1 222 ? -6.679 -8.606 41.821 1.00 84.25 222 LYS A O 1
ATOM 1868 N N . GLU A 1 223 ? -5.368 -9.919 40.562 1.00 83.00 223 GLU A N 1
ATOM 1869 C CA . GLU A 1 223 ? -5.181 -10.974 41.562 1.00 83.00 223 GLU A CA 1
ATOM 1870 C C . GLU A 1 223 ? -4.469 -10.450 42.812 1.00 83.00 223 GLU A C 1
ATOM 1872 O O . GLU A 1 223 ? -4.976 -10.638 43.917 1.00 83.00 223 GLU A O 1
ATOM 1877 N N . ASN A 1 224 ? -3.375 -9.700 42.655 1.00 77.62 224 ASN A N 1
ATOM 1878 C CA . ASN A 1 224 ? -2.657 -9.081 43.773 1.00 77.62 224 ASN A CA 1
ATOM 1879 C C . ASN A 1 224 ? -3.496 -8.026 44.511 1.00 77.62 224 ASN A C 1
ATOM 1881 O O . ASN A 1 224 ? -3.442 -7.934 45.742 1.00 77.62 224 ASN A O 1
ATOM 1885 N N . CYS A 1 225 ? -4.310 -7.250 43.788 1.00 68.19 225 CYS A N 1
ATOM 1886 C CA . CYS A 1 225 ? -5.223 -6.283 44.395 1.00 68.19 225 CYS A CA 1
ATOM 1887 C C . CYS A 1 225 ? -6.294 -7.001 45.231 1.00 68.19 225 CYS A C 1
ATOM 1889 O O . CYS A 1 225 ? -6.494 -6.676 46.402 1.00 68.19 225 CYS A O 1
ATOM 1891 N N . ASN A 1 226 ? -6.894 -8.060 44.682 1.00 69.56 226 ASN A N 1
ATOM 1892 C CA . ASN A 1 226 ? -7.850 -8.897 45.402 1.00 69.56 226 ASN A CA 1
ATOM 1893 C C . ASN A 1 226 ? -7.206 -9.549 46.635 1.00 69.56 226 ASN A C 1
ATOM 1895 O O . ASN A 1 226 ? -7.788 -9.511 47.716 1.00 69.56 226 ASN A O 1
ATOM 1899 N N . HIS A 1 227 ? -5.987 -10.083 46.520 1.00 65.62 227 HIS A N 1
ATOM 1900 C CA . HIS A 1 227 ? -5.276 -10.710 47.637 1.00 65.62 227 HIS A CA 1
ATOM 1901 C C . HIS A 1 227 ? -5.007 -9.723 48.783 1.00 65.62 227 HIS A C 1
ATOM 1903 O O . HIS A 1 227 ? -5.217 -10.047 49.954 1.00 65.62 227 HIS A O 1
ATOM 1909 N N . THR A 1 228 ? -4.628 -8.485 48.455 1.00 60.19 228 THR A N 1
ATOM 1910 C CA . THR A 1 228 ? -4.446 -7.409 49.442 1.00 60.19 228 THR A CA 1
ATOM 1911 C C . THR A 1 228 ? -5.763 -7.077 50.152 1.00 60.19 228 THR A C 1
ATOM 1913 O O . THR A 1 228 ? -5.788 -6.975 51.379 1.00 60.19 228 THR A O 1
ATOM 1916 N N . VAL A 1 229 ? -6.876 -6.997 49.414 1.00 62.31 229 VAL A N 1
ATOM 1917 C CA . VAL A 1 229 ? -8.213 -6.751 49.983 1.00 62.31 229 VAL A CA 1
ATOM 1918 C C . VAL A 1 229 ? -8.638 -7.887 50.921 1.00 62.31 229 VAL A C 1
ATOM 1920 O O . VAL A 1 229 ? -9.058 -7.612 52.043 1.00 62.31 229 VAL A O 1
ATOM 1923 N N . TYR A 1 230 ? -8.462 -9.154 50.531 1.00 57.09 230 TYR A N 1
ATOM 1924 C CA . TYR A 1 230 ? -8.772 -10.307 51.391 1.00 57.09 230 TYR A CA 1
ATOM 1925 C C . TYR A 1 230 ? -7.920 -10.342 52.668 1.00 57.09 230 TYR A C 1
ATOM 1927 O O . TYR A 1 230 ? -8.427 -10.675 53.740 1.00 57.09 230 TYR A O 1
ATOM 1935 N N . THR A 1 231 ? -6.645 -9.960 52.579 1.00 60.03 231 THR A N 1
ATOM 1936 C CA . THR A 1 231 ? -5.720 -9.977 53.723 1.00 60.03 231 THR A CA 1
ATOM 1937 C C . THR A 1 231 ? -6.047 -8.867 54.726 1.00 60.03 231 THR A C 1
ATOM 1939 O O . THR A 1 231 ? -6.115 -9.124 55.928 1.00 60.03 231 THR A O 1
ATOM 1942 N N . VAL A 1 232 ? -6.337 -7.651 54.246 1.00 59.34 232 VAL A N 1
ATOM 1943 C CA . VAL A 1 232 ? -6.783 -6.530 55.094 1.00 59.34 232 VAL A CA 1
ATOM 1944 C C . VAL A 1 232 ? -8.134 -6.843 55.739 1.00 59.34 232 VAL A C 1
ATOM 1946 O O . VAL A 1 232 ? -8.313 -6.600 56.930 1.00 59.34 232 VAL A O 1
ATOM 1949 N N . HIS A 1 233 ? -9.059 -7.458 54.998 1.00 54.75 233 HIS A N 1
ATOM 1950 C CA . HIS A 1 233 ? -10.366 -7.840 55.527 1.00 54.75 233 HIS A CA 1
ATOM 1951 C C . HIS A 1 233 ? -10.272 -8.958 56.583 1.00 54.75 233 HIS A C 1
ATOM 1953 O O . HIS A 1 233 ? -11.022 -8.933 57.557 1.00 54.75 233 HIS A O 1
ATOM 1959 N N . GLN A 1 234 ? -9.338 -9.911 56.449 1.00 57.19 234 GLN A N 1
ATOM 1960 C CA . GLN A 1 234 ? -9.079 -10.919 57.489 1.00 57.19 234 GLN A CA 1
ATOM 1961 C C . GLN A 1 234 ? -8.388 -10.351 58.736 1.00 57.19 234 GLN A C 1
ATOM 1963 O O . GLN A 1 234 ? -8.660 -10.824 59.840 1.00 57.19 234 GLN A O 1
ATOM 1968 N N . LEU A 1 235 ? -7.515 -9.352 58.582 1.00 58.44 235 LEU A N 1
ATOM 1969 C CA . LEU A 1 235 ? -6.895 -8.644 59.707 1.00 58.44 235 LEU A CA 1
ATOM 1970 C C . LEU A 1 235 ? -7.916 -7.793 60.476 1.00 58.44 235 LEU A C 1
ATOM 1972 O O . LEU A 1 235 ? -7.875 -7.795 61.701 1.00 58.44 235 LEU A O 1
ATOM 1976 N N . LEU A 1 236 ? -8.871 -7.159 59.784 1.00 52.78 236 LEU A N 1
ATOM 1977 C CA . LEU A 1 236 ? -9.937 -6.367 60.414 1.00 52.78 236 LEU A CA 1
ATOM 1978 C C . LEU A 1 236 ? -10.968 -7.214 61.179 1.00 52.78 236 LEU A C 1
ATOM 1980 O O . LEU A 1 236 ? -11.558 -6.736 62.136 1.00 52.78 236 LEU A O 1
ATOM 1984 N N . ILE A 1 237 ? -11.209 -8.462 60.756 1.00 57.06 237 ILE A N 1
ATOM 1985 C CA . ILE A 1 237 ? -12.148 -9.383 61.430 1.00 57.06 237 ILE A CA 1
ATOM 1986 C C . ILE A 1 237 ? -11.517 -10.018 62.687 1.00 57.06 237 ILE A C 1
ATOM 1988 O O . ILE A 1 237 ? -12.225 -10.561 63.533 1.00 57.06 237 ILE A O 1
ATOM 1992 N N . ARG A 1 238 ? -10.184 -9.981 62.817 1.00 52.22 238 ARG A N 1
ATOM 1993 C CA . ARG A 1 238 ? -9.440 -10.588 63.937 1.00 52.22 238 ARG A CA 1
ATOM 1994 C C . ARG A 1 238 ? -9.079 -9.616 65.067 1.00 52.22 238 ARG A C 1
ATOM 1996 O 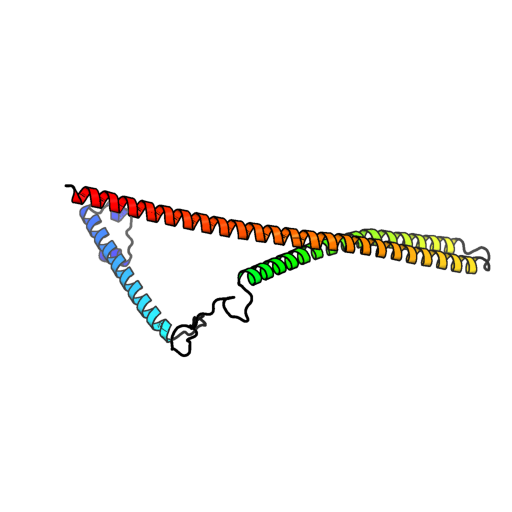O . ARG A 1 238 ? -8.538 -10.075 66.072 1.00 52.22 238 ARG A O 1
ATOM 2003 N N . THR A 1 239 ? -9.373 -8.328 64.913 1.00 48.97 239 THR A N 1
ATOM 2004 C CA . THR A 1 239 ? -9.298 -7.289 65.957 1.00 48.97 239 THR A CA 1
ATOM 2005 C C . THR A 1 239 ? -10.677 -6.987 66.511 1.00 48.97 239 THR A C 1
ATOM 2007 O O . THR A 1 239 ? -10.801 -6.912 67.750 1.00 48.97 239 THR A O 1
#

pLDDT: mean 78.91, std 14.91, range [38.12, 96.69]

Radius of gyration: 43.09 Å; chains: 1; bounding box: 75×74×128 Å

Secondary structure (DSSP, 8-state):
-HHHHHHH----HHHHHHS-HHHHHHHHHHHHHHHHHHHHHHHHHHHHHHHHHHHH--------PPPB-TTSSBP---TTTSTTSPPHHHHHHHHHHHHHHHHHHHHHHHHHHHHHHHHHHHHHHHHHHHHHHHHHHHHHHHHHTTS-SSHHHHHHHHHHHHHHHHHHHHHHHHHHHHHHHHHHHHHHHHHHHHHHHHHHHHHHHHHHHHHHHHHHHHHHHHHHHHHHHHHHHHHHH--

Sequence (239 aa):
MLQQILADMYIEPELLTELNEEQKQILFFKMREEQIRRWRERETQLEEEEAAHVKVKKVSGKTVSWMKGLDDDVWVWVMGEHP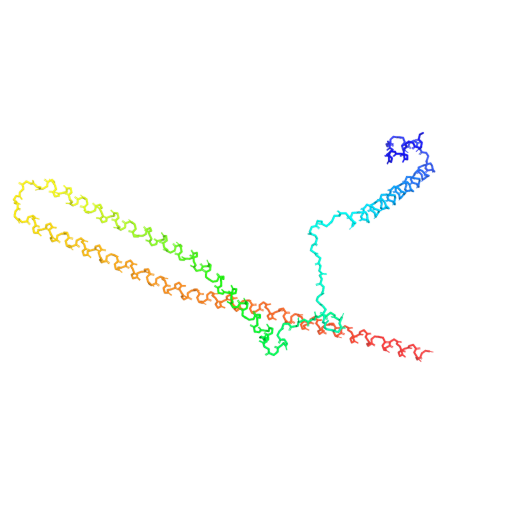EDKPYDQICDGVMAERAALQAQREAEKLRAKKEAELEKRFSGLYLETEQVVLSEQEVQEEELKVLPISSLVLNTWFGSVLTWRLVLCQKLELEERRKAEEELRRLEQERKQQIYISLKEVQGSKHTREEEDQEWQKTCKENCNHTVYTVHQLLIRT

Foldseek 3Di:
DLVVCLVVVDDDPVVLVPDDPVRNVVSVVSSVVSVVVVVVVVVVVVVVVVVVCVVPDPPPDPDDDFDADPVRHGDDDDAQPDPPHPHPVVVVLVVQLVVLLVVLVVVLVVVLVVVVVVLCVVVVVVVVVLVVVVVVVVVVVVVVPPDDDPVVVVVVVVVVVVSVVVVVVSVVVSVVVSVVVVVVSVVSSVVSSVVSSVVVVVVVVVVVVVVVVVVVVVVVVVVVVVVVVVVVVVVVVVD

Organism: NCBI:txid307959